Protein AF-A0A962HCM2-F1 (afdb_monomer_lite)

Foldseek 3Di:
DWAAEEQEDEDQEDCAPDPQQDSLNQLLLSLLLSLLLLLLCLQFHQHDDDDQDGQKYKYKYWHYKFFWQPDPDPPPPVPPDPPPDPDDDRRDWMKTKMWMWMAGSVRHTPDTDIDIDTDDSPPADDAPGRCRNSSVVSSVNSVVVSVVVQCVPDDPVDGRHTDDPVSSVVSSVVSCQAFNDFAPVVVVCCVVDRDHSVRGTPTGPVSVDPDPDDPPDDD

Secondary structure (DSSP, 8-state):
---EEPPPEEPPPS----TTS-HHHHHHHHHHHHHHHHHHHTTTSEE--STTS-SEEEEEEEEEEE-TB-SS-SSSTTS-----SS----PBP-EEEEEEEEEETTS-EEEEEEEEEE--TTTS---SSTTHHHHHHHHHHHHHHHHHHHHTTS-TTSPPPPPPHHHHHHHHHHHHHHH--B-HHHHTTTTTS---HHHHB---GGGTT----------

Structure (mmCIF, N/CA/C/O backbone):
data_AF-A0A962HCM2-F1
#
_entry.id   AF-A0A962HCM2-F1
#
loop_
_atom_site.group_PDB
_atom_site.id
_atom_site.type_symbol
_atom_site.label_atom_id
_atom_site.label_alt_id
_atom_site.label_comp_id
_atom_site.label_asym_id
_atom_site.label_entity_id
_atom_site.label_seq_id
_atom_site.pdbx_PDB_ins_code
_atom_site.Cartn_x
_atom_site.Cartn_y
_atom_site.Cartn_z
_atom_site.occupancy
_atom_site.B_iso_or_equiv
_atom_site.auth_seq_id
_atom_site.auth_comp_id
_atom_site.auth_asym_id
_atom_site.auth_atom_id
_atom_site.pdbx_PDB_model_num
ATOM 1 N N . ALA A 1 1 ? -12.728 -8.457 17.304 1.00 74.75 1 ALA A N 1
ATOM 2 C CA . ALA A 1 1 ? -12.394 -8.013 15.935 1.00 74.75 1 ALA A CA 1
ATOM 3 C C . ALA A 1 1 ? -11.540 -6.757 16.021 1.00 74.75 1 ALA A C 1
ATOM 5 O O . ALA A 1 1 ? -11.872 -5.888 16.823 1.00 74.75 1 ALA A O 1
ATOM 6 N N . ALA A 1 2 ? -10.465 -6.675 15.235 1.00 82.38 2 ALA A N 1
ATOM 7 C CA . ALA A 1 2 ? -9.546 -5.537 15.231 1.00 82.38 2 ALA A CA 1
ATOM 8 C C . ALA A 1 2 ? -10.257 -4.211 14.902 1.00 82.38 2 ALA A C 1
ATOM 10 O O . ALA A 1 2 ? -11.088 -4.149 13.994 1.00 82.38 2 ALA A O 1
ATOM 11 N N . ARG A 1 3 ? -9.942 -3.141 15.625 1.00 90.44 3 ARG A N 1
ATOM 12 C CA . ARG A 1 3 ? -10.488 -1.783 15.473 1.00 90.44 3 ARG A CA 1
ATOM 13 C C . ARG A 1 3 ? -9.433 -0.785 15.005 1.00 90.44 3 ARG A C 1
ATOM 15 O O . ARG A 1 3 ? -9.797 0.184 14.335 1.00 90.44 3 ARG A O 1
ATOM 22 N N . SER A 1 4 ? -8.162 -1.026 15.306 1.00 93.50 4 SER A N 1
ATOM 23 C CA . SER A 1 4 ? -7.040 -0.192 14.880 1.00 93.50 4 SER A CA 1
ATOM 24 C C . SER A 1 4 ? -6.055 -0.947 13.987 1.00 93.50 4 SER A C 1
ATOM 26 O O . SER A 1 4 ? -6.001 -2.176 13.979 1.00 93.50 4 SER A O 1
ATOM 28 N N . VAL A 1 5 ? -5.296 -0.196 13.194 1.00 94.44 5 VAL A N 1
ATOM 29 C CA . VAL A 1 5 ? -4.236 -0.724 12.334 1.00 94.44 5 VAL A CA 1
ATOM 30 C C . VAL A 1 5 ? -3.065 0.252 12.306 1.00 94.44 5 VAL A C 1
ATOM 32 O O . VAL A 1 5 ? -3.265 1.470 12.246 1.00 94.44 5 VAL A O 1
ATOM 35 N N . ALA A 1 6 ? -1.845 -0.275 12.357 1.00 94.38 6 ALA A N 1
ATOM 36 C CA . ALA A 1 6 ? -0.644 0.525 12.172 1.00 94.38 6 ALA A CA 1
ATOM 37 C C . ALA A 1 6 ? -0.484 0.905 10.687 1.00 94.38 6 ALA A C 1
ATOM 39 O O . ALA A 1 6 ? -0.888 0.140 9.803 1.00 94.38 6 ALA A O 1
ATOM 40 N N . PRO A 1 7 ? 0.120 2.064 10.364 1.00 94.75 7 PRO A N 1
ATOM 41 C CA . PRO A 1 7 ? 0.584 2.324 9.008 1.00 94.75 7 PRO A CA 1
ATOM 42 C C . PRO A 1 7 ? 1.473 1.168 8.517 1.00 94.75 7 PRO A C 1
ATOM 44 O O . PRO A 1 7 ? 2.323 0.715 9.285 1.00 94.75 7 PRO A O 1
ATOM 47 N N . PRO A 1 8 ? 1.321 0.702 7.263 1.00 95.19 8 PRO A N 1
ATOM 48 C CA . PRO A 1 8 ? 2.136 -0.396 6.762 1.00 95.19 8 PRO A CA 1
ATOM 49 C C . PRO A 1 8 ? 3.636 -0.096 6.824 1.00 95.19 8 PRO A C 1
ATOM 51 O O . PRO A 1 8 ? 4.079 1.003 6.485 1.00 95.19 8 PRO A O 1
ATOM 54 N N . VAL A 1 9 ? 4.429 -1.093 7.194 1.00 94.00 9 VAL A N 1
ATOM 55 C CA . VAL A 1 9 ? 5.882 -1.065 7.043 1.00 94.00 9 VAL A CA 1
ATOM 56 C C . VAL A 1 9 ? 6.223 -1.637 5.673 1.00 94.00 9 VAL A C 1
ATOM 58 O O . VAL A 1 9 ? 5.764 -2.719 5.313 1.00 94.00 9 VAL A O 1
ATOM 61 N N . VAL A 1 10 ? 7.010 -0.898 4.893 1.00 93.06 10 VAL A N 1
ATOM 62 C CA . VAL A 1 10 ? 7.543 -1.383 3.618 1.00 93.06 10 VAL A CA 1
ATOM 63 C C . VAL A 1 10 ? 8.905 -2.003 3.883 1.00 93.06 10 VAL A C 1
ATOM 65 O O . VAL A 1 10 ? 9.818 -1.321 4.345 1.00 93.06 10 VAL A O 1
ATOM 68 N N . LEU A 1 11 ? 9.030 -3.292 3.596 1.00 90.81 11 LEU A N 1
ATOM 69 C CA . LEU A 1 11 ? 10.294 -4.009 3.651 1.00 90.81 11 LEU A CA 1
ATOM 70 C C . LEU A 1 11 ? 11.036 -3.865 2.313 1.00 90.81 11 LEU A C 1
ATOM 72 O O . LEU A 1 11 ? 10.385 -3.774 1.265 1.00 90.81 11 LEU A O 1
ATOM 76 N N . PRO A 1 12 ? 12.381 -3.877 2.316 1.00 81.50 12 PRO A N 1
ATOM 77 C CA . PRO A 1 12 ? 13.166 -3.910 1.089 1.00 81.50 12 PRO A CA 1
ATOM 78 C C . PRO A 1 12 ? 12.753 -5.080 0.195 1.00 81.50 12 PRO A C 1
ATOM 80 O O . PRO A 1 12 ? 12.474 -6.179 0.683 1.00 81.50 12 PRO A O 1
ATOM 83 N N . GLY A 1 13 ? 12.712 -4.847 -1.116 1.00 70.12 13 GLY A N 1
ATOM 84 C CA . GLY A 1 13 ? 12.352 -5.894 -2.062 1.00 70.12 13 GLY A CA 1
ATOM 85 C C . GLY A 1 13 ? 13.382 -7.016 -2.084 1.00 70.12 13 GLY A C 1
ATOM 86 O O . GLY A 1 13 ? 14.580 -6.750 -2.152 1.00 70.12 13 GLY A O 1
ATOM 87 N N . ALA A 1 14 ? 12.920 -8.262 -2.018 1.00 59.53 14 ALA A N 1
ATOM 88 C CA . ALA A 1 14 ? 13.789 -9.414 -2.223 1.00 59.53 14 ALA A CA 1
ATOM 89 C C . ALA A 1 14 ? 14.041 -9.575 -3.730 1.00 59.53 14 ALA A C 1
ATOM 91 O O . ALA A 1 14 ? 13.076 -9.685 -4.481 1.00 59.53 14 ALA A O 1
ATOM 92 N N . ASP A 1 15 ? 15.315 -9.546 -4.136 1.00 57.78 15 ASP A N 1
ATOM 93 C CA . ASP A 1 15 ? 15.825 -9.884 -5.478 1.00 57.78 15 ASP A CA 1
ATOM 94 C C . ASP A 1 15 ? 14.889 -9.500 -6.643 1.00 57.78 15 ASP A C 1
ATOM 96 O O . ASP A 1 15 ? 14.226 -10.325 -7.278 1.00 57.78 15 ASP A O 1
ATOM 100 N N . LEU A 1 16 ? 14.792 -8.196 -6.902 1.00 65.19 16 LEU A N 1
ATOM 101 C CA . LEU A 1 16 ? 14.019 -7.670 -8.022 1.00 65.19 16 LEU A CA 1
ATOM 102 C C . LEU A 1 16 ? 14.818 -7.888 -9.309 1.00 65.19 16 LEU A C 1
ATOM 104 O O . LEU A 1 16 ? 15.623 -7.054 -9.702 1.00 65.19 16 LEU A O 1
ATOM 108 N N . ALA A 1 17 ? 14.585 -9.026 -9.957 1.00 58.81 17 ALA A N 1
ATOM 109 C CA . ALA A 1 17 ? 15.389 -9.531 -11.070 1.00 58.81 17 ALA A CA 1
ATOM 110 C C . ALA A 1 17 ? 15.436 -8.656 -12.348 1.00 58.81 17 ALA A C 1
ATOM 112 O O . ALA A 1 17 ? 16.122 -9.027 -13.301 1.00 58.81 17 ALA A O 1
ATOM 113 N N . ASP A 1 18 ? 14.711 -7.531 -12.425 1.00 72.31 18 ASP A N 1
ATOM 114 C CA . ASP A 1 18 ? 14.733 -6.654 -13.604 1.00 72.31 18 ASP A CA 1
ATOM 115 C C . ASP A 1 18 ? 15.733 -5.495 -13.426 1.00 72.31 18 ASP A C 1
ATOM 117 O O . ASP A 1 18 ? 15.437 -4.536 -12.710 1.00 72.31 18 ASP A O 1
ATOM 121 N N . PRO A 1 19 ? 16.882 -5.507 -14.131 1.00 75.38 19 PRO A N 1
ATOM 122 C CA . PRO A 1 19 ? 17.908 -4.471 -13.999 1.00 75.38 19 PRO A CA 1
ATOM 123 C C . PRO A 1 19 ? 17.480 -3.092 -14.533 1.00 75.38 19 PRO A C 1
ATOM 125 O O . PRO A 1 19 ? 18.248 -2.142 -14.425 1.00 75.38 19 PRO A O 1
ATOM 128 N N . ALA A 1 20 ? 16.293 -2.949 -15.142 1.00 77.31 20 ALA A N 1
ATOM 129 C CA . ALA A 1 20 ? 15.740 -1.636 -15.515 1.00 77.31 20 ALA A CA 1
ATOM 130 C C . ALA A 1 20 ? 14.916 -0.953 -14.424 1.00 77.31 20 ALA A C 1
ATOM 132 O O . ALA A 1 20 ? 14.344 0.110 -14.683 1.00 77.31 20 ALA A O 1
ATOM 133 N N . ILE A 1 21 ? 14.791 -1.574 -13.256 1.00 81.12 21 ILE A N 1
ATOM 134 C CA . ILE A 1 21 ? 14.069 -1.004 -12.128 1.00 81.12 21 ILE A CA 1
ATOM 135 C C . ILE A 1 21 ? 15.092 -0.690 -11.047 1.00 81.12 21 ILE A C 1
ATOM 137 O O . ILE A 1 21 ? 15.707 -1.593 -10.485 1.00 81.12 21 ILE A O 1
ATOM 141 N N . SER A 1 22 ? 15.279 0.597 -10.766 1.00 84.50 22 SER A N 1
ATOM 142 C CA . SER A 1 22 ? 16.155 1.026 -9.678 1.00 84.50 22 SER A CA 1
ATOM 143 C C . SER A 1 22 ? 15.533 0.729 -8.307 1.00 84.50 22 SER A C 1
ATOM 145 O O . SER A 1 22 ? 14.326 0.483 -8.177 1.00 84.50 22 SER A O 1
ATOM 147 N N . VAL A 1 23 ? 16.351 0.785 -7.254 1.00 85.12 23 VAL A N 1
ATOM 148 C CA . VAL A 1 23 ? 15.886 0.621 -5.867 1.00 85.12 23 VAL A CA 1
ATOM 149 C C . VAL A 1 23 ? 14.873 1.711 -5.501 1.00 85.12 23 VAL A C 1
ATOM 151 O O . VAL A 1 23 ? 13.858 1.427 -4.868 1.00 85.12 23 VAL A O 1
ATOM 154 N N . GLU A 1 24 ? 15.092 2.940 -5.961 1.00 85.94 24 GLU A N 1
ATOM 155 C CA . GLU A 1 24 ? 14.217 4.092 -5.730 1.00 85.94 24 GLU A CA 1
ATOM 156 C C . GLU A 1 24 ? 12.877 3.915 -6.447 1.00 85.94 24 GLU A C 1
ATOM 158 O O . GLU A 1 24 ? 11.819 4.138 -5.859 1.00 85.94 24 GLU A O 1
ATOM 163 N N . GLN A 1 25 ? 12.903 3.452 -7.700 1.00 87.50 25 GLN A N 1
ATOM 164 C CA . GLN A 1 25 ? 11.693 3.157 -8.466 1.00 87.50 25 GLN A CA 1
ATOM 16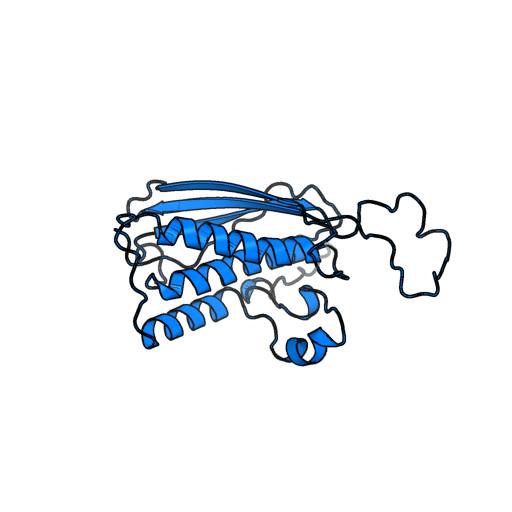5 C C . GLN A 1 25 ? 10.877 2.029 -7.818 1.00 87.50 25 GLN A C 1
ATOM 167 O O . GLN A 1 25 ? 9.654 2.117 -7.701 1.00 87.50 25 GLN A O 1
ATOM 172 N N . SER A 1 26 ? 11.555 0.987 -7.340 1.00 88.69 26 SER A N 1
ATOM 173 C CA . SER A 1 26 ? 10.935 -0.089 -6.569 1.00 88.69 26 SER A CA 1
ATOM 174 C C . SER A 1 26 ? 10.280 0.421 -5.284 1.00 88.69 26 SER A C 1
ATOM 176 O O . SER A 1 26 ? 9.107 0.135 -5.011 1.00 88.69 26 SER A O 1
ATOM 178 N N . ALA A 1 27 ? 11.013 1.233 -4.521 1.00 89.31 27 ALA A N 1
ATOM 179 C CA . ALA A 1 27 ? 10.513 1.849 -3.304 1.00 89.31 27 ALA A CA 1
ATOM 180 C C . ALA A 1 27 ? 9.290 2.729 -3.595 1.00 89.31 27 ALA A C 1
ATOM 182 O O . ALA A 1 27 ? 8.307 2.669 -2.858 1.00 89.31 27 ALA A O 1
ATOM 183 N N . LEU A 1 28 ? 9.289 3.477 -4.703 1.00 90.75 28 LEU A N 1
ATOM 184 C CA . LEU A 1 28 ? 8.162 4.310 -5.115 1.00 90.75 28 LEU A CA 1
ATOM 185 C C . LEU A 1 28 ? 6.883 3.488 -5.349 1.00 90.75 28 LEU A C 1
ATOM 187 O O . LEU A 1 28 ? 5.807 3.861 -4.872 1.00 90.75 28 LEU A O 1
ATOM 191 N N . VAL A 1 29 ? 6.989 2.336 -6.020 1.00 92.25 29 VAL A N 1
ATOM 192 C CA . VAL A 1 29 ? 5.865 1.400 -6.220 1.00 92.25 29 VAL A CA 1
ATOM 193 C C . VAL A 1 29 ? 5.372 0.833 -4.883 1.00 92.25 29 VAL A C 1
ATOM 195 O O . VAL A 1 29 ? 4.162 0.781 -4.632 1.00 92.25 29 VAL A O 1
ATOM 198 N N . ALA A 1 30 ? 6.286 0.458 -3.988 1.00 93.75 30 ALA A N 1
ATOM 199 C CA . ALA A 1 30 ? 5.930 -0.072 -2.675 1.00 93.75 30 ALA A CA 1
ATOM 200 C C . ALA A 1 30 ? 5.264 0.988 -1.773 1.00 93.75 30 ALA A C 1
ATOM 202 O O . ALA A 1 30 ? 4.240 0.711 -1.142 1.00 93.75 30 ALA A O 1
ATOM 203 N N . TYR A 1 31 ? 5.763 2.229 -1.773 1.00 94.25 31 TYR A N 1
ATOM 204 C CA . TYR A 1 31 ? 5.137 3.350 -1.065 1.00 94.25 31 TYR A CA 1
ATOM 205 C C . TYR A 1 31 ? 3.773 3.701 -1.646 1.00 94.25 31 TYR A C 1
ATOM 207 O O . TYR A 1 31 ? 2.845 3.997 -0.889 1.00 94.25 31 TYR A O 1
ATOM 215 N N . ARG A 1 32 ? 3.594 3.589 -2.966 1.00 94.50 32 ARG A N 1
ATOM 216 C CA . ARG A 1 32 ? 2.276 3.725 -3.586 1.00 94.50 32 ARG A CA 1
ATOM 217 C C . ARG A 1 32 ? 1.286 2.689 -3.051 1.00 94.50 32 ARG A C 1
ATOM 219 O O . ARG A 1 32 ? 0.170 3.069 -2.683 1.00 94.50 32 ARG A O 1
ATOM 226 N N . ALA A 1 33 ? 1.681 1.416 -2.976 1.00 96.06 33 ALA A N 1
ATOM 227 C CA . ALA A 1 33 ? 0.850 0.353 -2.408 1.00 96.06 33 ALA A CA 1
ATOM 228 C C . ALA A 1 33 ? 0.506 0.632 -0.934 1.00 96.06 33 ALA A C 1
ATOM 230 O O . ALA A 1 33 ? -0.670 0.626 -0.563 1.00 96.06 33 ALA A O 1
ATOM 231 N N . ALA A 1 34 ? 1.511 0.943 -0.110 1.00 96.50 34 ALA A N 1
ATOM 232 C CA . ALA A 1 34 ? 1.339 1.236 1.312 1.00 96.50 34 ALA A CA 1
ATOM 233 C C . ALA A 1 34 ? 0.399 2.428 1.553 1.00 96.50 34 ALA A C 1
ATOM 235 O O . ALA A 1 34 ? -0.531 2.348 2.362 1.00 96.50 34 ALA A O 1
ATOM 236 N N . ARG A 1 35 ? 0.577 3.514 0.792 1.00 95.75 35 ARG A N 1
ATOM 237 C CA . ARG A 1 35 ? -0.264 4.713 0.859 1.00 95.75 35 ARG A CA 1
ATOM 238 C C . ARG A 1 35 ? -1.714 4.428 0.501 1.00 95.75 35 ARG A C 1
ATOM 240 O O . ARG A 1 35 ? -2.620 4.842 1.229 1.00 95.75 35 ARG A O 1
ATOM 247 N N . ASP A 1 36 ? -1.944 3.748 -0.621 1.00 96.56 36 ASP A N 1
ATOM 248 C CA . ASP A 1 36 ? -3.296 3.432 -1.080 1.00 96.56 36 ASP A CA 1
ATOM 249 C C . ASP A 1 36 ? -3.991 2.458 -0.117 1.00 96.56 36 ASP A C 1
ATOM 251 O O . ASP A 1 36 ? -5.186 2.621 0.143 1.00 96.56 36 ASP A O 1
ATOM 255 N N . LEU A 1 37 ? -3.256 1.506 0.471 1.00 97.69 37 LEU A N 1
ATOM 256 C CA . LEU A 1 37 ? -3.776 0.577 1.476 1.00 97.69 37 LEU A CA 1
ATOM 257 C C . LEU A 1 37 ? -4.171 1.331 2.749 1.00 97.69 37 LEU A C 1
ATOM 259 O O . LEU A 1 37 ? -5.330 1.272 3.163 1.00 97.69 37 LEU A O 1
ATOM 263 N N . CYS A 1 38 ? -3.249 2.116 3.310 1.00 97.31 38 CYS A N 1
ATOM 264 C CA . CYS A 1 38 ? -3.472 2.919 4.513 1.00 97.31 38 CYS A CA 1
ATOM 265 C C . CYS A 1 38 ? -4.699 3.835 4.361 1.00 97.31 38 CYS A C 1
ATOM 267 O O . CYS A 1 38 ? -5.597 3.843 5.205 1.00 97.31 38 CYS A O 1
ATOM 269 N N . ARG A 1 39 ? -4.814 4.548 3.231 1.00 96.56 39 ARG A N 1
ATOM 270 C CA . ARG A 1 39 ? -5.953 5.444 2.951 1.00 96.56 39 ARG A CA 1
ATOM 271 C C . ARG A 1 39 ? -7.297 4.729 2.830 1.00 96.56 39 ARG A C 1
ATOM 273 O O . ARG A 1 39 ? -8.341 5.349 3.054 1.00 96.56 39 ARG A O 1
ATOM 280 N N . ARG A 1 40 ? -7.298 3.473 2.381 1.00 96.44 40 ARG A N 1
ATOM 281 C CA . ARG A 1 40 ? -8.514 2.655 2.285 1.00 96.44 40 ARG A CA 1
ATOM 282 C C . ARG A 1 40 ? -8.908 2.137 3.659 1.00 96.44 40 ARG A C 1
ATOM 284 O O . ARG A 1 40 ? -10.065 2.300 4.042 1.00 96.44 40 ARG A O 1
ATOM 291 N N . LEU A 1 41 ? -7.946 1.596 4.405 1.00 96.25 41 LEU A N 1
ATOM 292 C CA . LEU A 1 41 ? -8.160 1.094 5.760 1.00 96.25 41 LEU A CA 1
ATOM 293 C C . LEU A 1 41 ? -8.605 2.200 6.717 1.00 96.25 41 LEU A C 1
ATOM 295 O O . LEU A 1 41 ? -9.491 1.953 7.525 1.00 96.25 41 LEU A O 1
ATOM 299 N N . SER A 1 42 ? -8.132 3.440 6.557 1.00 96.44 42 SER A N 1
ATOM 300 C CA . SER A 1 42 ? -8.556 4.568 7.402 1.00 96.44 42 SER A CA 1
ATOM 301 C C . SER A 1 42 ? -10.044 4.917 7.306 1.00 96.44 42 SER A C 1
ATOM 303 O O . SER A 1 42 ? -10.558 5.684 8.114 1.00 96.44 42 SER A O 1
ATOM 305 N N . SER A 1 43 ? -10.771 4.358 6.331 1.00 96.06 43 SER A N 1
ATOM 306 C CA . SER A 1 43 ? -12.232 4.487 6.277 1.00 96.06 43 SER A CA 1
ATOM 307 C C . SER A 1 43 ? -12.957 3.575 7.277 1.00 96.06 43 SER A C 1
ATOM 309 O O . SER A 1 43 ? -14.150 3.769 7.501 1.00 96.06 43 SER A O 1
ATOM 311 N N . TYR A 1 44 ? -12.253 2.596 7.848 1.00 94.94 44 TYR A N 1
ATOM 312 C CA . TYR A 1 44 ? -12.803 1.436 8.555 1.00 94.94 44 TYR A CA 1
ATOM 313 C C . TYR A 1 44 ? -12.036 1.065 9.841 1.00 94.94 44 TYR A C 1
ATOM 315 O O . TYR A 1 44 ? -12.581 0.391 10.717 1.00 94.94 44 TYR A O 1
ATOM 323 N N . PHE A 1 45 ? -10.777 1.482 9.951 1.00 94.62 45 PHE A N 1
ATOM 324 C CA . PHE A 1 45 ? -9.879 1.232 11.073 1.00 94.62 45 PHE A CA 1
ATOM 325 C C . PHE A 1 45 ? -9.268 2.546 11.543 1.00 94.62 45 PHE A C 1
ATOM 327 O O . PHE A 1 45 ? -8.951 3.419 10.730 1.00 94.62 45 PHE A O 1
ATOM 334 N N . LEU A 1 46 ? -9.095 2.681 12.857 1.00 95.31 46 LEU A N 1
ATOM 335 C CA . LEU A 1 46 ? -8.322 3.782 13.418 1.00 95.31 46 LEU A CA 1
ATOM 336 C C . LEU A 1 46 ? -6.855 3.579 13.040 1.00 95.31 46 LEU A C 1
ATOM 338 O O . LEU A 1 46 ? -6.279 2.537 13.348 1.00 95.31 46 LEU A O 1
ATOM 342 N N . ILE A 1 47 ? -6.264 4.565 12.368 1.00 95.25 47 ILE A N 1
ATOM 343 C CA . ILE A 1 47 ? -4.828 4.557 12.085 1.00 95.25 47 ILE A CA 1
ATOM 344 C C . ILE A 1 47 ? -4.116 5.053 13.336 1.00 95.25 47 ILE A C 1
ATOM 346 O O . ILE A 1 47 ? -4.326 6.195 13.745 1.00 95.25 47 ILE A O 1
ATOM 350 N N . VAL A 1 48 ? -3.304 4.193 13.943 1.00 93.69 48 VAL A N 1
ATOM 351 C CA . VAL A 1 48 ? -2.583 4.492 15.186 1.00 93.69 48 VAL A CA 1
ATOM 352 C C . VAL A 1 48 ? -1.086 4.326 14.969 1.00 93.69 48 VAL A C 1
ATOM 354 O O . VAL A 1 48 ? -0.645 3.405 14.287 1.00 93.69 48 VAL A O 1
ATOM 357 N N . THR A 1 49 ? -0.300 5.244 15.517 1.00 85.31 49 THR A N 1
ATOM 358 C CA . THR A 1 49 ? 1.161 5.237 15.424 1.00 85.31 49 THR A CA 1
ATOM 359 C C . THR A 1 49 ? 1.767 4.804 16.762 1.00 85.31 49 THR A C 1
ATOM 361 O O . THR A 1 49 ? 1.253 5.157 17.821 1.00 85.31 49 THR A O 1
ATOM 364 N N . GLY A 1 50 ? 2.849 4.019 16.711 1.00 70.75 50 GLY A N 1
ATOM 365 C CA . GLY A 1 50 ? 3.525 3.438 17.881 1.00 70.75 50 GLY A CA 1
ATOM 366 C C . GLY A 1 50 ? 3.520 1.905 17.860 1.00 70.75 50 GLY A C 1
ATOM 367 O O . GLY A 1 50 ? 2.508 1.296 17.525 1.00 70.75 50 GLY A O 1
ATOM 368 N N . GLU A 1 51 ? 4.651 1.285 18.217 1.00 52.84 51 GLU A N 1
ATOM 369 C CA . GLU A 1 51 ? 4.931 -0.153 18.009 1.00 52.84 51 GLU A CA 1
ATOM 370 C C . GLU A 1 51 ? 3.932 -1.120 18.667 1.00 52.84 51 GLU A C 1
ATOM 372 O O . GLU A 1 51 ? 3.783 -2.244 18.206 1.00 52.84 51 GLU A O 1
ATOM 377 N N . HIS A 1 52 ? 3.209 -0.681 19.701 1.00 59.59 52 HIS A N 1
ATOM 378 C CA . HIS A 1 52 ? 2.319 -1.536 20.498 1.00 59.59 52 HIS A CA 1
ATOM 379 C C . HIS A 1 52 ? 0.865 -1.033 20.541 1.00 59.59 52 HIS A C 1
ATOM 381 O O . HIS A 1 52 ? 0.083 -1.464 21.384 1.00 59.59 52 HIS A O 1
ATOM 387 N N . ALA A 1 53 ? 0.500 -0.076 19.682 1.00 76.75 53 ALA A N 1
ATOM 388 C CA . ALA A 1 53 ? -0.794 0.608 19.771 1.00 76.75 53 ALA A CA 1
ATOM 389 C C . ALA A 1 53 ? -1.894 0.006 18.875 1.00 76.75 53 ALA A C 1
ATOM 391 O O . ALA A 1 53 ? -3.074 0.316 19.064 1.00 76.75 53 ALA A O 1
ATOM 392 N N . ALA A 1 54 ? -1.532 -0.807 17.879 1.00 90.75 54 ALA A N 1
ATOM 393 C CA . ALA A 1 54 ? -2.463 -1.308 16.873 1.00 90.75 54 ALA A CA 1
ATOM 394 C C . ALA A 1 54 ? -2.919 -2.745 17.141 1.00 90.75 54 ALA A C 1
ATOM 396 O O . ALA A 1 54 ? -2.120 -3.595 17.518 1.00 90.75 54 ALA A O 1
ATOM 397 N N . ASP A 1 55 ? -4.186 -3.036 16.841 1.00 92.88 55 ASP A N 1
ATOM 398 C CA . ASP A 1 55 ? -4.695 -4.410 16.845 1.00 92.88 55 ASP A CA 1
ATOM 399 C C . ASP A 1 55 ? -4.094 -5.247 15.707 1.00 92.88 55 ASP A C 1
ATOM 401 O O . ASP A 1 55 ? -4.030 -6.472 15.813 1.00 92.88 55 ASP A O 1
ATOM 405 N N . LEU A 1 56 ? -3.704 -4.585 14.609 1.00 93.19 56 LEU A N 1
ATOM 406 C CA . LEU A 1 56 ? -3.091 -5.187 13.430 1.00 93.19 56 LEU A CA 1
ATOM 407 C C . LEU A 1 56 ? -1.864 -4.393 12.978 1.00 93.19 56 LEU A C 1
ATOM 409 O O . LEU A 1 56 ? -1.939 -3.175 12.783 1.00 93.19 56 LEU A O 1
ATOM 413 N N . SER A 1 57 ? -0.783 -5.111 12.703 1.00 94.31 57 SER A N 1
ATOM 414 C CA . SER A 1 57 ? 0.420 -4.593 12.051 1.00 94.31 57 SER A CA 1
ATOM 415 C C . SER A 1 57 ? 0.546 -5.192 10.656 1.00 94.31 57 SER A C 1
ATOM 417 O O . SER A 1 57 ? 0.173 -6.343 10.439 1.00 94.31 57 SER A O 1
ATOM 419 N N . ILE A 1 58 ? 1.022 -4.400 9.693 1.00 95.19 58 ILE A N 1
ATOM 420 C CA . ILE A 1 58 ? 1.096 -4.792 8.281 1.00 95.19 58 ILE A CA 1
ATOM 421 C C . ILE A 1 58 ? 2.519 -4.588 7.783 1.00 95.19 58 ILE A C 1
ATOM 423 O O . ILE A 1 58 ? 3.029 -3.470 7.800 1.00 95.19 58 ILE A O 1
ATOM 427 N N . GLU A 1 59 ? 3.113 -5.648 7.259 1.00 95.75 59 GLU A N 1
ATOM 428 C CA . GLU A 1 59 ? 4.353 -5.610 6.496 1.00 95.75 59 GLU A CA 1
ATOM 429 C C . GLU A 1 59 ? 4.036 -5.871 5.026 1.00 95.75 59 GLU A C 1
ATOM 431 O O . GLU A 1 59 ? 3.338 -6.831 4.696 1.00 95.75 59 GLU A O 1
ATOM 436 N N . LEU A 1 60 ? 4.548 -5.015 4.145 1.00 95.81 60 LEU A N 1
ATOM 437 C CA . LEU A 1 60 ? 4.442 -5.147 2.696 1.00 95.81 60 LEU A CA 1
ATOM 438 C C . LEU A 1 60 ? 5.838 -5.277 2.102 1.00 95.81 60 LEU A C 1
ATOM 440 O O . LEU A 1 60 ? 6.738 -4.525 2.473 1.00 95.81 60 LEU A O 1
ATOM 444 N N . GLN A 1 61 ? 6.007 -6.170 1.136 1.00 93.31 61 GLN A N 1
ATOM 445 C CA . GLN A 1 61 ? 7.285 -6.366 0.464 1.00 93.31 61 GLN A CA 1
ATOM 446 C C . GLN A 1 61 ? 7.075 -6.557 -1.040 1.00 93.31 61 GLN A C 1
ATOM 448 O O . GLN A 1 61 ? 6.315 -7.446 -1.427 1.00 93.31 61 GLN A O 1
ATOM 453 N N . PRO A 1 62 ? 7.733 -5.777 -1.913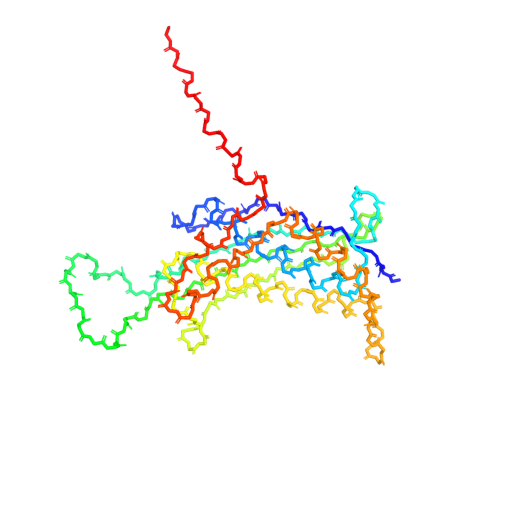 1.00 91.06 62 PRO A N 1
ATOM 454 C CA . PRO A 1 62 ? 7.810 -6.133 -3.322 1.00 91.06 62 PRO A CA 1
ATOM 455 C C . PRO A 1 62 ? 8.690 -7.380 -3.476 1.00 91.06 62 PRO A C 1
ATOM 457 O O . PRO A 1 62 ? 9.829 -7.408 -3.023 1.00 91.06 62 PRO A O 1
ATOM 460 N N . ILE A 1 63 ? 8.151 -8.425 -4.100 1.00 90.81 63 ILE A N 1
ATOM 461 C CA . ILE A 1 63 ? 8.842 -9.715 -4.303 1.00 90.81 63 ILE A CA 1
ATOM 462 C C . ILE A 1 63 ? 9.068 -10.029 -5.787 1.00 90.81 63 ILE A C 1
ATOM 464 O O . ILE A 1 63 ? 9.527 -11.107 -6.144 1.00 90.81 63 ILE A O 1
ATOM 468 N N . GLY A 1 64 ? 8.696 -9.102 -6.668 1.00 87.06 64 GLY A N 1
ATOM 469 C CA . GLY A 1 64 ? 8.955 -9.199 -8.095 1.00 87.06 64 GLY A CA 1
ATOM 470 C C . GLY A 1 64 ? 8.369 -8.013 -8.843 1.00 87.06 64 GLY A C 1
ATOM 471 O O . GLY A 1 64 ? 7.253 -7.575 -8.563 1.00 87.06 64 GLY A O 1
ATOM 472 N N . MET A 1 65 ? 9.109 -7.496 -9.816 1.00 86.50 65 MET A N 1
ATOM 473 C CA . MET A 1 65 ? 8.622 -6.479 -10.741 1.00 86.50 65 MET A CA 1
ATOM 474 C C . MET A 1 65 ? 9.150 -6.752 -12.138 1.00 86.50 65 MET A C 1
ATOM 476 O O . MET A 1 65 ? 10.268 -7.230 -12.312 1.00 86.50 65 MET A O 1
ATOM 480 N N . ARG A 1 66 ? 8.323 -6.442 -13.133 1.00 85.31 66 ARG A N 1
ATOM 481 C CA . ARG A 1 66 ? 8.686 -6.512 -14.545 1.00 85.31 66 ARG A CA 1
ATOM 482 C C . ARG A 1 66 ? 8.550 -5.125 -15.141 1.00 85.31 66 ARG A C 1
ATOM 484 O O . ARG A 1 66 ? 7.481 -4.522 -15.014 1.00 85.31 66 ARG A O 1
ATOM 491 N N . ALA A 1 67 ? 9.603 -4.649 -15.798 1.00 81.81 67 ALA A N 1
ATOM 492 C CA . ALA A 1 67 ? 9.593 -3.333 -16.404 1.00 81.81 67 ALA A CA 1
ATOM 493 C C . ALA A 1 67 ? 8.540 -3.242 -17.517 1.00 81.81 67 ALA A C 1
ATOM 495 O O . ALA A 1 67 ? 8.436 -4.099 -18.402 1.00 81.81 67 ALA A O 1
ATOM 496 N N . THR A 1 68 ? 7.793 -2.149 -17.483 1.00 75.44 68 THR A N 1
ATOM 497 C CA . THR A 1 68 ? 6.937 -1.678 -18.569 1.00 75.44 68 THR A CA 1
ATOM 498 C C . THR A 1 68 ? 7.825 -1.434 -19.792 1.00 75.44 68 THR A C 1
ATOM 500 O O . THR A 1 68 ? 8.854 -0.767 -19.697 1.00 75.44 68 THR A O 1
ATOM 503 N N . GLY A 1 69 ? 7.474 -2.005 -20.943 1.00 66.94 69 GLY A N 1
ATOM 504 C CA . GLY A 1 69 ? 8.190 -1.807 -22.205 1.00 66.94 69 GLY A CA 1
ATOM 505 C C . GLY A 1 69 ? 9.123 -2.930 -22.672 1.00 66.94 69 GLY A C 1
ATOM 506 O O . GLY A 1 69 ? 9.549 -2.881 -23.824 1.00 66.94 69 GLY A O 1
ATOM 507 N N . ARG A 1 70 ? 9.394 -3.995 -21.898 1.00 52.78 70 ARG A N 1
ATOM 508 C CA . ARG A 1 70 ? 10.235 -5.128 -22.368 1.00 52.78 70 ARG A CA 1
ATOM 509 C C . ARG A 1 70 ? 9.453 -6.393 -22.708 1.00 52.78 70 ARG A C 1
ATOM 511 O O . ARG A 1 70 ? 9.535 -7.433 -22.055 1.00 52.78 70 ARG A O 1
ATOM 518 N N . GLY A 1 71 ? 8.721 -6.294 -23.808 1.00 43.88 71 GLY A N 1
ATOM 519 C CA . GLY A 1 71 ? 7.915 -7.375 -24.366 1.00 43.88 71 GLY A CA 1
ATOM 520 C C . GLY A 1 71 ? 7.577 -7.145 -25.835 1.00 43.88 71 GLY A C 1
ATOM 521 O O . GLY A 1 71 ? 6.450 -7.408 -26.211 1.00 43.88 71 GLY A O 1
ATOM 522 N N . ALA A 1 72 ? 8.518 -6.582 -26.608 1.00 39.19 72 ALA A N 1
ATOM 523 C CA . ALA A 1 72 ? 8.628 -6.633 -28.079 1.00 39.19 72 ALA A CA 1
ATOM 524 C C . ALA A 1 72 ? 9.715 -5.646 -28.567 1.00 39.19 72 ALA A C 1
ATOM 526 O O . ALA A 1 72 ? 9.453 -4.759 -29.371 1.00 39.19 72 ALA A O 1
ATOM 527 N N . ALA A 1 73 ? 10.943 -5.735 -28.047 1.00 40.72 73 ALA A N 1
ATOM 528 C CA . ALA A 1 73 ? 12.044 -4.896 -28.536 1.00 40.72 73 ALA A CA 1
ATOM 529 C C . ALA A 1 73 ? 13.408 -5.580 -28.392 1.00 40.72 73 ALA A C 1
ATOM 531 O O . ALA A 1 73 ? 14.379 -4.977 -27.955 1.00 40.72 73 ALA A O 1
ATOM 532 N N . GLY A 1 74 ? 13.509 -6.837 -28.811 1.00 36.12 74 GLY A N 1
ATOM 533 C CA . GLY A 1 74 ? 14.734 -7.251 -29.484 1.00 36.12 74 GLY A CA 1
ATOM 534 C C . GLY A 1 74 ? 14.570 -6.903 -30.958 1.00 36.12 74 GLY A C 1
ATOM 535 O O . GLY A 1 74 ? 14.127 -7.783 -31.673 1.00 36.12 74 GLY A O 1
ATOM 536 N N . PHE A 1 75 ? 14.760 -5.631 -31.364 1.00 38.31 75 PHE A N 1
ATOM 537 C CA . PHE A 1 75 ? 15.303 -5.219 -32.684 1.00 38.31 75 PHE A CA 1
ATOM 538 C C . PHE A 1 75 ? 15.190 -3.719 -33.051 1.00 38.31 75 PHE A C 1
ATOM 540 O O . PHE A 1 75 ? 15.966 -3.275 -33.888 1.00 38.31 75 PHE A O 1
ATOM 547 N N . SER A 1 76 ? 14.296 -2.899 -32.484 1.00 36.34 76 SER A N 1
ATOM 548 C CA . SER A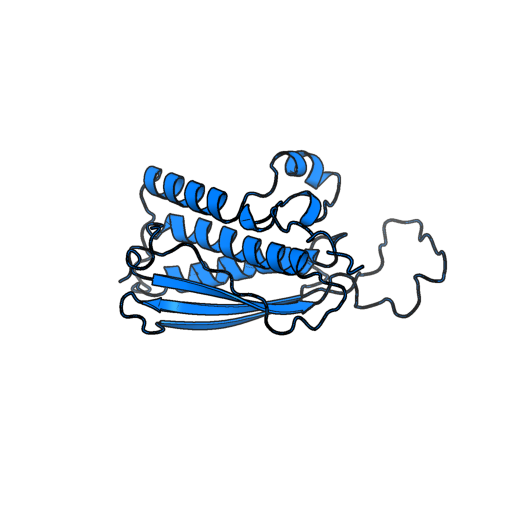 1 76 ? 13.951 -1.632 -33.180 1.00 36.34 76 SER A CA 1
ATOM 549 C C . SER A 1 76 ? 14.608 -0.336 -32.687 1.00 36.34 76 SER A C 1
ATOM 551 O O . SER A 1 76 ? 14.417 0.692 -33.323 1.00 36.34 76 SER A O 1
ATOM 553 N N . ALA A 1 77 ? 15.408 -0.331 -31.616 1.00 40.38 77 ALA A N 1
ATOM 554 C CA . ALA A 1 77 ? 16.067 0.908 -31.163 1.00 40.38 77 ALA A CA 1
ATOM 555 C C . ALA A 1 77 ? 17.358 1.254 -31.940 1.00 40.38 77 ALA A C 1
ATOM 557 O O . ALA A 1 77 ? 17.815 2.391 -31.877 1.00 40.38 77 ALA A O 1
ATOM 558 N N . LEU A 1 78 ? 17.923 0.311 -32.710 1.00 38.06 78 LEU A N 1
ATOM 559 C CA . LEU A 1 78 ? 19.047 0.579 -33.624 1.00 38.06 78 LEU A CA 1
ATOM 560 C C . LEU A 1 78 ? 18.602 0.955 -35.048 1.00 38.06 78 LEU A C 1
ATOM 562 O O . LEU A 1 78 ? 19.437 1.307 -35.877 1.00 38.06 78 LEU A O 1
ATOM 566 N N . ALA A 1 79 ? 17.302 0.924 -35.342 1.00 37.06 79 ALA A N 1
ATOM 567 C CA . ALA A 1 79 ? 16.755 1.387 -36.609 1.00 37.06 79 ALA A CA 1
ATOM 568 C C . ALA A 1 79 ? 15.910 2.628 -36.326 1.00 37.06 79 ALA A C 1
ATOM 570 O O . ALA A 1 79 ? 14.827 2.510 -35.763 1.00 37.06 79 ALA A O 1
ATOM 571 N N . GLY A 1 80 ? 16.412 3.813 -36.681 1.00 35.44 80 GLY A N 1
ATOM 572 C CA . GLY A 1 80 ? 15.730 5.105 -36.536 1.00 35.44 80 GLY A CA 1
ATOM 573 C C . GLY A 1 80 ? 14.434 5.211 -37.348 1.00 35.44 80 GLY A C 1
ATOM 574 O O . GLY A 1 80 ? 14.338 6.007 -38.276 1.00 35.44 80 GLY A O 1
ATOM 575 N N . ILE A 1 81 ? 13.429 4.411 -37.003 1.00 37.69 81 ILE A N 1
ATOM 576 C CA . ILE A 1 81 ? 12.110 4.408 -37.616 1.00 37.69 81 ILE A CA 1
ATOM 577 C C . ILE A 1 81 ? 11.188 5.210 -36.705 1.00 37.69 81 ILE A C 1
ATOM 579 O O . ILE A 1 81 ? 10.600 4.710 -35.747 1.00 37.69 81 ILE A O 1
ATOM 583 N N . VAL A 1 82 ? 11.055 6.490 -37.037 1.00 39.44 82 VAL A N 1
ATOM 584 C CA . VAL A 1 82 ? 9.901 7.290 -36.634 1.00 39.44 82 VAL A CA 1
ATOM 585 C C . VAL A 1 82 ? 8.703 6.722 -37.392 1.00 39.44 82 VAL A C 1
ATOM 587 O O . VAL A 1 82 ? 8.616 6.893 -38.603 1.00 39.44 82 VAL A O 1
ATOM 590 N N . VAL A 1 83 ? 7.799 6.016 -36.708 1.00 43.22 83 VAL A N 1
ATOM 591 C CA . VAL A 1 83 ? 6.520 5.589 -37.298 1.00 43.22 83 VAL A CA 1
ATOM 592 C C . VAL A 1 83 ? 5.561 6.786 -37.253 1.00 43.22 83 VAL A C 1
ATOM 594 O O . VAL A 1 83 ? 5.144 7.169 -36.157 1.00 43.22 83 VAL A O 1
ATOM 597 N N . PRO A 1 84 ? 5.204 7.413 -38.389 1.00 36.81 84 PRO A N 1
ATOM 598 C CA . PRO A 1 84 ? 4.254 8.515 -38.406 1.00 36.81 84 PRO A CA 1
ATOM 599 C C . PRO A 1 84 ? 2.832 7.938 -38.469 1.00 36.81 84 PRO A C 1
ATOM 601 O O . PRO A 1 84 ? 2.469 7.265 -39.430 1.00 36.81 84 PRO A O 1
ATOM 604 N N . GLY A 1 85 ? 2.020 8.189 -37.441 1.00 43.47 85 GLY A N 1
ATOM 605 C CA . GLY A 1 85 ? 0.616 7.762 -37.363 1.00 43.47 85 GLY A CA 1
ATOM 606 C C . GLY A 1 85 ? 0.170 7.473 -35.921 1.00 43.47 85 GLY A C 1
ATOM 607 O O . GLY A 1 85 ? 1.017 7.379 -35.034 1.00 43.47 85 GLY A O 1
ATOM 608 N N . PRO A 1 86 ? -1.140 7.311 -35.643 1.00 44.88 86 PRO A N 1
ATOM 609 C CA . PRO A 1 86 ? -1.649 7.056 -34.287 1.00 44.88 86 PRO A CA 1
ATOM 610 C C . PRO A 1 86 ? -1.345 5.637 -33.764 1.00 44.88 86 PRO A C 1
ATOM 612 O O . PRO A 1 86 ? -1.809 5.262 -32.690 1.00 44.88 86 PRO A O 1
ATOM 615 N N . PHE A 1 87 ? -0.567 4.839 -34.498 1.00 38.50 87 PHE A N 1
ATOM 616 C CA . PHE A 1 87 ? -0.206 3.475 -34.130 1.00 38.50 87 PHE A CA 1
ATOM 617 C C . PHE A 1 87 ? 1.149 3.459 -33.419 1.00 38.50 87 PHE A C 1
ATOM 619 O O . PHE A 1 87 ? 2.205 3.596 -34.034 1.00 38.50 87 PHE A O 1
ATOM 626 N N . ARG A 1 88 ? 1.107 3.292 -32.096 1.00 47.44 88 ARG A N 1
ATOM 627 C CA . ARG A 1 88 ? 2.276 3.000 -31.259 1.00 47.44 88 ARG A CA 1
ATOM 628 C C . ARG A 1 88 ? 2.407 1.477 -31.141 1.00 47.44 88 ARG A C 1
ATOM 630 O O . ARG A 1 88 ? 1.406 0.795 -30.936 1.00 47.44 88 ARG A O 1
ATOM 637 N N . LEU A 1 89 ? 3.623 0.947 -31.285 1.00 42.94 89 LEU A N 1
ATOM 638 C CA . LEU A 1 89 ? 3.906 -0.478 -31.075 1.00 42.94 89 LEU A CA 1
ATOM 639 C C . LEU A 1 89 ? 3.576 -0.852 -29.616 1.00 42.94 89 LEU A C 1
ATOM 641 O O . LEU A 1 89 ? 3.891 -0.054 -28.730 1.00 42.94 89 LEU A O 1
ATOM 645 N N . PRO A 1 90 ? 2.953 -2.016 -29.343 1.00 42.16 90 PRO A N 1
ATOM 646 C CA . PRO A 1 90 ? 2.640 -2.436 -27.982 1.00 42.16 90 PRO A CA 1
ATOM 647 C C . PRO A 1 90 ? 3.939 -2.574 -27.182 1.00 42.16 90 PRO A C 1
ATOM 649 O O . PRO A 1 90 ? 4.737 -3.486 -27.394 1.00 42.16 90 PRO A O 1
ATOM 652 N N . ALA A 1 91 ? 4.167 -1.616 -26.286 1.00 51.81 91 ALA A N 1
ATOM 653 C CA . ALA A 1 91 ? 5.202 -1.691 -25.273 1.00 51.81 91 ALA A CA 1
ATOM 654 C C . ALA A 1 91 ? 4.909 -2.913 -24.389 1.00 51.81 91 ALA A C 1
ATOM 656 O O . ALA A 1 91 ? 3.755 -3.172 -24.050 1.00 51.81 91 ALA A O 1
ATOM 657 N N . GLY A 1 92 ? 5.938 -3.698 -24.064 1.00 57.78 92 GLY A N 1
ATOM 658 C CA . GLY A 1 92 ? 5.766 -4.906 -23.257 1.00 57.78 92 GLY A CA 1
ATOM 659 C C . GLY A 1 92 ? 5.014 -4.650 -21.958 1.00 57.78 92 GLY A C 1
ATOM 660 O O . GLY A 1 92 ? 5.258 -3.644 -21.300 1.00 57.78 92 GLY A O 1
ATOM 661 N N . LEU A 1 93 ? 4.145 -5.580 -21.581 1.00 70.38 93 LEU A N 1
ATOM 662 C CA . LEU A 1 93 ? 3.373 -5.484 -20.349 1.00 70.38 93 LEU A CA 1
ATOM 663 C C . LEU A 1 93 ? 4.288 -5.703 -19.148 1.00 70.38 93 LEU A C 1
ATOM 665 O O . LEU A 1 93 ? 4.989 -6.717 -19.071 1.00 70.38 93 LEU A O 1
ATOM 669 N N . GLY A 1 94 ? 4.300 -4.731 -18.241 1.00 79.56 94 GLY A N 1
ATOM 670 C CA . GLY A 1 94 ? 4.968 -4.827 -16.956 1.00 79.56 94 GLY A CA 1
ATOM 671 C C . GLY A 1 94 ? 4.197 -5.720 -15.985 1.00 79.56 94 GLY A C 1
ATOM 672 O O . GLY A 1 94 ? 3.202 -6.367 -16.321 1.00 79.56 94 GLY A O 1
ATOM 673 N N . GLY A 1 95 ? 4.671 -5.791 -14.749 1.00 86.81 95 GLY A N 1
ATOM 674 C CA . GLY A 1 95 ? 4.082 -6.668 -13.745 1.00 86.81 95 GLY A CA 1
ATOM 675 C C . GLY A 1 95 ? 4.569 -6.357 -12.345 1.00 86.81 95 GLY A C 1
ATOM 676 O O . GLY A 1 95 ? 5.617 -5.736 -12.163 1.00 86.81 95 GLY A O 1
ATOM 677 N N . LEU A 1 96 ? 3.794 -6.804 -11.363 1.00 90.94 96 LEU A N 1
ATOM 678 C CA . LEU A 1 96 ? 4.076 -6.612 -9.950 1.00 90.94 96 LEU A CA 1
ATOM 679 C C . LEU A 1 96 ? 3.705 -7.870 -9.169 1.00 90.94 96 LEU A C 1
ATOM 681 O O . LEU A 1 96 ? 2.623 -8.430 -9.355 1.00 90.94 96 LEU A O 1
ATOM 685 N N . ALA A 1 97 ? 4.586 -8.256 -8.254 1.00 91.75 97 ALA A N 1
ATOM 686 C CA . ALA A 1 97 ? 4.338 -9.226 -7.210 1.00 91.75 97 ALA A CA 1
ATOM 687 C C . ALA A 1 97 ? 4.657 -8.612 -5.839 1.00 91.75 97 ALA A C 1
ATOM 689 O O . ALA A 1 97 ? 5.702 -7.988 -5.646 1.00 91.75 97 ALA A O 1
ATOM 690 N N . MET A 1 98 ? 3.743 -8.794 -4.890 1.00 93.81 98 MET A N 1
ATOM 691 C CA . MET A 1 98 ? 3.818 -8.264 -3.530 1.00 93.81 98 MET A CA 1
ATOM 692 C C . MET A 1 98 ? 3.569 -9.385 -2.526 1.00 93.81 98 MET A C 1
ATOM 694 O O . MET A 1 98 ? 2.675 -10.206 -2.724 1.00 93.81 98 MET A O 1
ATOM 698 N N . ALA A 1 99 ? 4.308 -9.385 -1.426 1.00 93.69 99 ALA A N 1
ATOM 699 C CA . ALA A 1 99 ? 3.971 -10.139 -0.233 1.00 93.69 99 ALA A CA 1
ATOM 700 C C . ALA A 1 99 ? 3.376 -9.205 0.824 1.00 93.69 99 ALA A C 1
ATOM 702 O O . ALA A 1 99 ? 3.809 -8.059 0.971 1.00 93.69 99 ALA A O 1
ATOM 703 N N . ALA A 1 100 ? 2.404 -9.717 1.572 1.00 95.56 100 ALA A N 1
ATOM 704 C CA . ALA A 1 100 ? 1.906 -9.103 2.791 1.00 95.56 100 ALA A CA 1
ATOM 705 C C . ALA A 1 100 ? 1.981 -10.086 3.953 1.00 95.56 100 ALA A C 1
ATOM 707 O O . ALA A 1 100 ? 1.615 -11.255 3.823 1.00 95.56 100 ALA A O 1
ATOM 708 N N . ARG A 1 101 ? 2.387 -9.575 5.113 1.00 95.19 101 ARG A N 1
ATOM 709 C CA . ARG A 1 101 ? 2.249 -10.249 6.402 1.00 95.19 101 ARG A CA 1
ATOM 710 C C . ARG A 1 101 ? 1.479 -9.332 7.336 1.00 95.19 101 ARG A C 1
ATOM 712 O O . ARG A 1 101 ? 1.842 -8.173 7.508 1.00 95.19 101 ARG A O 1
ATOM 719 N N . ILE A 1 102 ? 0.400 -9.849 7.910 1.00 94.25 102 ILE A N 1
ATOM 720 C CA . ILE A 1 102 ? -0.420 -9.142 8.883 1.00 94.25 102 ILE A CA 1
ATOM 721 C C . ILE A 1 102 ? -0.347 -9.915 10.187 1.00 94.25 102 ILE A C 1
ATOM 723 O O . ILE A 1 102 ? -0.649 -11.110 10.220 1.00 94.25 102 ILE A O 1
ATOM 727 N N . THR A 1 103 ? 0.043 -9.227 11.249 1.00 92.94 103 THR A N 1
ATOM 728 C CA . THR A 1 103 ? 0.146 -9.777 12.601 1.00 92.94 103 THR A CA 1
ATOM 729 C C . THR A 1 103 ? -0.874 -9.117 13.517 1.00 92.94 103 THR A C 1
ATOM 731 O O . THR A 1 103 ? -1.209 -7.944 13.343 1.00 92.94 103 THR A O 1
ATOM 734 N N . ALA A 1 104 ? -1.408 -9.883 14.465 1.00 91.31 104 ALA A N 1
ATOM 735 C CA . ALA A 1 104 ? -2.238 -9.357 15.541 1.00 91.31 104 ALA A CA 1
ATOM 736 C C . ALA A 1 104 ? -1.376 -8.745 16.660 1.00 91.31 104 ALA A C 1
ATOM 738 O O . ALA A 1 104 ? -0.152 -8.888 16.670 1.00 91.31 104 ALA A O 1
ATOM 739 N N . ALA A 1 105 ? -2.021 -8.081 17.621 1.00 89.19 105 ALA A N 1
ATOM 740 C CA . ALA A 1 105 ? -1.359 -7.457 18.772 1.00 89.19 105 ALA A CA 1
ATOM 741 C C . ALA A 1 105 ? -0.536 -8.432 19.643 1.00 89.19 105 ALA A C 1
ATOM 743 O O . ALA A 1 105 ? 0.370 -8.004 20.352 1.00 89.19 105 ALA A O 1
ATOM 744 N N . ASP A 1 106 ? -0.827 -9.734 19.592 1.00 88.88 106 ASP A N 1
ATOM 745 C CA . ASP A 1 106 ? -0.061 -10.793 20.267 1.00 88.88 106 ASP A CA 1
ATOM 746 C C . ASP A 1 106 ? 1.165 -11.273 19.460 1.00 88.88 106 ASP A C 1
ATOM 748 O O . ASP A 1 106 ? 1.863 -12.203 19.868 1.00 88.88 106 ASP A O 1
ATOM 752 N N . GLY A 1 107 ? 1.424 -10.651 18.306 1.00 87.69 107 GLY A N 1
ATOM 753 C CA . GLY A 1 107 ? 2.513 -10.982 17.393 1.00 87.69 107 GLY A CA 1
ATOM 754 C C . GLY A 1 107 ? 2.226 -12.167 16.468 1.00 87.69 107 GLY A C 1
ATOM 755 O O . GLY A 1 107 ? 3.054 -12.465 15.607 1.00 87.69 107 GLY A O 1
ATOM 756 N N . GLN A 1 108 ? 1.076 -12.838 16.591 1.00 90.38 108 GLN A N 1
ATOM 757 C CA . GLN A 1 108 ? 0.756 -13.985 15.743 1.00 90.38 108 GLN A CA 1
ATOM 758 C C . GLN A 1 108 ? 0.330 -13.536 14.338 1.00 90.38 108 GLN A C 1
ATOM 760 O O . GLN A 1 108 ? -0.458 -12.593 14.200 1.00 90.38 108 GLN A O 1
ATOM 765 N N . PRO A 1 109 ? 0.812 -14.195 13.267 1.00 89.88 109 PRO A N 1
ATOM 766 C CA . PRO A 1 109 ? 0.368 -13.898 11.913 1.00 89.88 109 PRO A CA 1
ATOM 767 C C . PRO A 1 109 ? -1.095 -14.320 11.726 1.00 89.88 109 PRO A C 1
ATOM 769 O O . PRO A 1 109 ? -1.450 -15.480 11.924 1.00 89.88 109 PRO A O 1
ATOM 772 N N . VAL A 1 110 ? -1.937 -13.381 11.297 1.00 89.94 110 VAL A N 1
ATOM 773 C CA . VAL A 1 110 ? -3.358 -13.620 10.981 1.00 89.94 110 VAL A CA 1
ATOM 774 C C . VAL A 1 110 ? -3.627 -13.682 9.478 1.00 89.94 110 VAL A C 1
ATOM 776 O O . VAL A 1 110 ? -4.657 -14.204 9.060 1.00 89.94 110 VAL A O 1
ATOM 779 N N . LEU A 1 111 ? -2.705 -13.169 8.660 1.00 91.44 111 LEU A N 1
ATOM 780 C CA . LEU A 1 111 ? -2.713 -13.324 7.207 1.00 91.44 111 LEU A CA 1
ATOM 781 C C . LEU A 1 111 ? -1.278 -13.256 6.677 1.00 91.44 111 LEU A C 1
ATOM 783 O O . LEU A 1 111 ? -0.521 -12.349 7.018 1.00 91.44 111 LEU A O 1
ATOM 787 N N . VAL A 1 112 ? -0.924 -14.201 5.810 1.00 92.56 112 VAL A N 1
ATOM 788 C CA . VAL A 1 112 ? 0.285 -14.153 4.985 1.00 92.56 112 VAL A CA 1
ATOM 789 C C . VAL A 1 112 ? -0.151 -14.410 3.552 1.00 92.56 112 VAL A C 1
ATOM 791 O O . VAL A 1 112 ? -0.751 -15.443 3.264 1.00 92.56 112 VAL A O 1
ATOM 794 N N . GLU A 1 113 ? 0.109 -13.457 2.668 1.00 91.69 113 GLU A N 1
ATOM 795 C CA . GLU A 1 113 ? -0.351 -13.491 1.283 1.00 91.69 113 GLU A CA 1
ATOM 796 C C . GLU A 1 113 ? 0.797 -13.163 0.336 1.00 91.69 113 GLU A C 1
ATOM 798 O O . GLU A 1 113 ? 1.600 -12.267 0.592 1.00 91.69 113 GLU A O 1
ATOM 803 N N . THR A 1 114 ? 0.816 -13.850 -0.802 1.00 93.06 114 THR A N 1
ATOM 804 C CA . THR A 1 114 ? 1.543 -13.417 -1.994 1.00 93.06 114 THR A CA 1
ATOM 805 C C . THR A 1 114 ? 0.544 -13.098 -3.093 1.00 93.06 114 THR A C 1
ATOM 807 O O . THR A 1 114 ? -0.309 -13.921 -3.423 1.00 93.06 114 THR A O 1
ATOM 810 N N . TRP A 1 115 ? 0.689 -11.929 -3.694 1.00 92.19 115 TRP A N 1
ATOM 811 C CA . TRP A 1 115 ? -0.138 -11.437 -4.780 1.00 92.19 115 TRP A CA 1
ATOM 812 C C . TRP A 1 115 ? 0.738 -11.186 -5.997 1.00 92.19 115 TRP A C 1
ATOM 814 O O . TRP A 1 115 ? 1.839 -10.656 -5.861 1.00 92.19 115 TRP A O 1
ATOM 824 N N . SER A 1 116 ? 0.271 -11.531 -7.195 1.00 90.31 116 SER A N 1
ATOM 825 C CA . SER A 1 116 ? 0.992 -11.196 -8.424 1.00 90.31 116 SER A CA 1
ATOM 826 C C . SER A 1 116 ? 0.046 -10.988 -9.594 1.00 90.31 116 SER A C 1
ATOM 828 O O . SER A 1 116 ? -0.940 -11.712 -9.745 1.00 90.31 116 SER A O 1
ATOM 830 N N . ARG A 1 117 ? 0.346 -9.989 -10.426 1.00 85.44 117 ARG A N 1
ATOM 831 C CA . ARG A 1 117 ? -0.364 -9.723 -11.681 1.00 85.44 117 ARG A CA 1
ATOM 832 C C . ARG A 1 117 ? 0.585 -9.131 -12.719 1.00 85.44 117 ARG A C 1
ATOM 834 O O . ARG A 1 117 ? 1.459 -8.330 -12.392 1.00 85.44 117 ARG A O 1
ATOM 841 N N . GLY A 1 118 ? 0.371 -9.506 -13.976 1.00 79.00 118 GLY A N 1
ATOM 842 C CA . GLY A 1 118 ? 0.872 -8.762 -15.132 1.00 79.00 118 GLY A CA 1
ATOM 843 C C . GLY A 1 118 ? -0.135 -7.694 -15.560 1.00 79.00 118 GLY A C 1
ATOM 844 O O . GLY A 1 118 ? -1.338 -7.846 -15.320 1.00 79.00 118 GLY A O 1
ATOM 845 N N . ALA A 1 119 ? 0.354 -6.625 -16.182 1.00 66.62 119 ALA A N 1
ATOM 846 C CA . ALA A 1 119 ? -0.489 -5.672 -16.895 1.00 66.62 119 ALA A CA 1
ATOM 847 C C . ALA A 1 119 ? -1.126 -6.326 -18.129 1.00 66.62 119 ALA A C 1
ATOM 849 O O . ALA A 1 119 ? -0.623 -7.331 -18.633 1.00 66.62 119 ALA A O 1
ATOM 850 N N . ASN A 1 120 ? -2.234 -5.765 -18.615 1.00 57.69 120 ASN A N 1
ATOM 851 C CA . ASN A 1 120 ? -2.949 -6.236 -19.801 1.00 57.69 120 ASN A CA 1
ATOM 852 C C . ASN A 1 120 ? -3.029 -5.124 -20.859 1.00 57.69 120 ASN A C 1
ATOM 854 O O . ASN A 1 120 ? -3.584 -4.057 -20.610 1.00 57.69 120 ASN A O 1
ATOM 858 N N . ALA A 1 121 ? -2.579 -5.412 -22.087 1.00 47.72 121 ALA A N 1
ATOM 859 C CA . ALA A 1 121 ? -2.453 -4.435 -23.187 1.00 47.72 121 ALA A CA 1
ATOM 860 C C . ALA A 1 121 ? -3.773 -3.807 -23.672 1.00 47.72 121 ALA A C 1
ATOM 862 O O . ALA A 1 121 ? -3.758 -2.940 -24.540 1.00 47.72 121 ALA A O 1
ATOM 863 N N . VAL A 1 122 ? -4.911 -4.268 -23.150 1.00 43.84 122 VAL A N 1
ATOM 864 C CA . VAL A 1 122 ? -6.257 -3.842 -23.557 1.00 43.84 122 VAL A CA 1
ATOM 865 C C . VAL A 1 122 ? -6.845 -2.800 -22.597 1.00 43.84 122 VAL A C 1
ATOM 867 O O . VAL A 1 122 ? -7.681 -2.004 -23.013 1.00 43.84 122 VAL A O 1
ATOM 870 N N . THR A 1 123 ? -6.433 -2.785 -21.323 1.00 45.16 123 THR A N 1
ATOM 871 C CA . THR A 1 123 ? -7.071 -1.964 -20.273 1.00 45.16 123 THR A CA 1
ATOM 872 C C . THR A 1 123 ? -6.176 -0.881 -19.682 1.00 45.16 123 THR A C 1
ATOM 874 O O . THR A 1 123 ? -6.693 0.002 -18.998 1.00 45.16 123 THR A O 1
ATOM 877 N N . ASP A 1 124 ? -4.865 -0.941 -19.927 1.00 47.50 124 ASP A N 1
ATOM 878 C CA . ASP A 1 124 ? -3.885 -0.138 -19.197 1.00 47.50 124 ASP A CA 1
ATOM 879 C C . ASP A 1 124 ? -3.325 1.001 -20.071 1.00 47.50 124 ASP A C 1
ATOM 881 O O . ASP A 1 124 ? -3.016 0.828 -21.251 1.00 47.50 124 ASP A O 1
ATOM 885 N N . ASN A 1 125 ? -3.243 2.207 -19.497 1.00 44.69 125 ASN A N 1
ATOM 886 C CA . ASN A 1 125 ? -2.820 3.418 -20.207 1.00 44.69 125 ASN A CA 1
ATOM 887 C C . ASN A 1 125 ? -1.308 3.357 -20.518 1.00 44.69 125 ASN A C 1
ATOM 889 O O . ASN A 1 125 ? -0.554 2.954 -19.633 1.00 44.69 125 ASN A O 1
ATOM 893 N N . PRO A 1 126 ? -0.827 3.792 -21.700 1.00 44.59 126 PRO A N 1
ATOM 894 C CA . PRO A 1 126 ? 0.596 3.745 -22.043 1.00 44.59 126 PRO A CA 1
ATOM 895 C C . PRO A 1 126 ? 1.420 4.617 -21.088 1.00 44.59 126 PRO A C 1
ATOM 897 O O . PRO A 1 126 ? 1.205 5.827 -20.997 1.00 44.59 126 PRO A O 1
ATOM 900 N N . GLN A 1 127 ? 2.365 3.999 -20.379 1.00 50.19 127 GLN A N 1
ATOM 901 C CA . GLN A 1 127 ? 3.256 4.677 -19.439 1.00 50.19 127 GLN A CA 1
ATOM 902 C C . GLN A 1 127 ? 4.652 4.835 -20.047 1.00 50.19 127 GLN A C 1
ATOM 904 O O . GLN A 1 127 ? 5.184 3.910 -20.654 1.00 50.19 127 GLN A O 1
ATOM 909 N N . ILE A 1 128 ? 5.249 6.017 -19.876 1.00 56.41 128 ILE A N 1
ATOM 910 C CA . ILE A 1 128 ? 6.610 6.320 -20.358 1.00 56.41 128 ILE A CA 1
ATOM 911 C C . ILE A 1 128 ? 7.682 5.732 -19.416 1.00 56.41 128 ILE A C 1
ATOM 913 O O . ILE A 1 128 ? 8.826 5.541 -19.817 1.00 56.41 128 ILE A O 1
ATOM 917 N N . SER A 1 129 ? 7.313 5.410 -18.173 1.00 68.81 129 SER A N 1
ATOM 918 C CA . SER A 1 129 ? 8.221 4.885 -17.145 1.00 68.81 129 SER A CA 1
ATOM 919 C C . SER A 1 129 ? 8.321 3.360 -17.158 1.00 68.81 129 SER A C 1
ATOM 921 O O . SER A 1 129 ? 7.312 2.672 -17.333 1.00 68.81 129 SER A O 1
ATOM 923 N N . SER A 1 130 ? 9.516 2.839 -16.844 1.00 75.75 130 SER A N 1
ATOM 924 C CA . SER A 1 130 ? 9.763 1.409 -16.621 1.00 75.75 130 SER A CA 1
ATOM 925 C C . SER A 1 130 ? 8.900 0.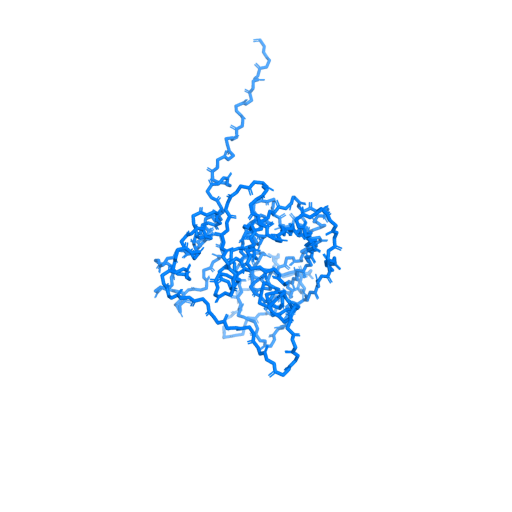825 -15.496 1.00 75.75 130 SER A C 1
ATOM 927 O O . SER A 1 130 ? 8.573 -0.357 -15.544 1.00 75.75 130 SER A O 1
ATOM 929 N N . ILE A 1 131 ? 8.427 1.622 -14.536 1.00 83.19 131 ILE A N 1
ATOM 930 C CA . ILE A 1 131 ? 7.556 1.152 -13.444 1.00 83.19 131 ILE A CA 1
ATOM 931 C C . ILE A 1 131 ? 6.079 1.501 -13.620 1.00 83.19 131 ILE A C 1
ATOM 933 O O . ILE A 1 131 ? 5.288 1.243 -12.717 1.00 83.19 131 ILE A O 1
ATOM 937 N N . GLY A 1 132 ? 5.675 2.071 -14.754 1.00 81.88 132 GLY A N 1
ATOM 938 C CA . GLY A 1 132 ? 4.311 2.559 -14.952 1.00 81.88 132 GLY A CA 1
ATOM 939 C C . GLY A 1 132 ? 3.212 1.529 -14.664 1.00 81.88 132 GLY A C 1
ATOM 940 O O . GLY A 1 132 ? 2.275 1.808 -13.911 1.00 81.88 132 GLY A O 1
ATOM 941 N N . ASP A 1 133 ? 3.342 0.325 -15.214 1.00 83.94 133 ASP A N 1
ATOM 942 C CA . ASP A 1 133 ? 2.396 -0.770 -14.988 1.00 83.94 133 ASP A CA 1
ATOM 943 C C . ASP A 1 133 ? 2.427 -1.260 -13.538 1.00 83.94 133 ASP A C 1
ATOM 945 O O . ASP A 1 133 ? 1.382 -1.407 -12.902 1.00 83.94 133 ASP A O 1
ATOM 949 N N . ALA A 1 134 ? 3.623 -1.440 -12.974 1.00 89.38 134 ALA A N 1
ATOM 950 C CA . ALA A 1 134 ? 3.794 -1.844 -11.582 1.00 89.38 134 ALA A CA 1
ATOM 951 C C . ALA A 1 134 ? 3.161 -0.824 -10.616 1.00 89.38 134 ALA A C 1
ATOM 953 O O . ALA A 1 134 ? 2.473 -1.197 -9.668 1.00 89.38 134 ALA A O 1
ATOM 954 N N . TYR A 1 135 ? 3.299 0.469 -10.900 1.00 89.50 135 TYR A N 1
ATOM 955 C CA . TYR A 1 135 ? 2.723 1.552 -10.110 1.00 89.50 135 TYR A CA 1
ATOM 956 C C . TYR A 1 135 ? 1.182 1.559 -10.146 1.00 89.50 135 TYR A C 1
ATOM 958 O O . TYR A 1 135 ? 0.529 1.802 -9.126 1.00 89.50 135 TYR A O 1
ATOM 966 N N . GLN A 1 136 ? 0.570 1.231 -11.290 1.00 86.56 136 GLN A N 1
ATOM 967 C CA . GLN A 1 136 ? -0.885 1.035 -11.388 1.00 86.56 136 GLN A CA 1
ATOM 968 C C . GLN A 1 136 ? -1.344 -0.233 -10.650 1.00 86.56 136 GLN A C 1
ATOM 970 O O . GLN A 1 136 ? -2.339 -0.216 -9.910 1.00 86.56 136 GLN A O 1
ATOM 975 N N . LEU A 1 137 ? -0.601 -1.330 -10.808 1.00 90.44 137 LEU A N 1
ATOM 976 C CA . LEU A 1 137 ? -0.860 -2.599 -10.132 1.00 90.44 137 LEU A CA 1
ATOM 977 C C . LEU A 1 137 ? -0.749 -2.472 -8.608 1.00 90.44 137 LEU A C 1
ATOM 979 O O . LEU A 1 137 ? -1.569 -3.060 -7.908 1.00 90.44 137 LEU A O 1
ATOM 983 N N . ALA A 1 138 ? 0.148 -1.632 -8.087 1.00 94.25 138 ALA A N 1
ATOM 984 C CA . ALA A 1 138 ? 0.256 -1.337 -6.658 1.00 94.25 138 ALA A CA 1
ATOM 985 C C . ALA A 1 138 ? -1.054 -0.785 -6.068 1.00 94.25 138 ALA A C 1
ATOM 987 O O . ALA A 1 138 ? -1.492 -1.213 -4.998 1.00 94.25 138 ALA A O 1
ATOM 988 N N . GLY A 1 139 ? -1.740 0.109 -6.789 1.00 93.56 139 GLY A N 1
ATOM 989 C CA . GLY A 1 139 ? -3.059 0.606 -6.382 1.00 93.56 139 GLY A CA 1
ATOM 990 C C . GLY A 1 139 ? -4.157 -0.466 -6.440 1.00 93.56 139 GLY A C 1
ATOM 991 O O . GLY A 1 139 ? -5.104 -0.446 -5.643 1.00 93.56 139 GLY A O 1
ATOM 992 N N . THR A 1 140 ? -4.034 -1.420 -7.367 1.00 93.88 140 THR A N 1
ATOM 993 C CA . THR A 1 140 ? -4.944 -2.570 -7.489 1.00 93.88 140 THR A CA 1
ATOM 994 C C . THR A 1 140 ? -4.758 -3.555 -6.345 1.00 93.88 140 THR A C 1
ATOM 996 O O . THR A 1 140 ? -5.742 -3.889 -5.684 1.00 93.88 140 THR A O 1
ATOM 999 N N . TYR A 1 141 ? -3.515 -3.932 -6.066 1.00 95.62 141 TYR A N 1
ATOM 1000 C CA . TYR A 1 141 ? -3.132 -4.751 -4.926 1.00 95.62 141 TYR A CA 1
ATOM 1001 C C . TYR A 1 141 ? -3.644 -4.153 -3.610 1.00 95.62 141 TYR A C 1
ATOM 1003 O O . TYR A 1 141 ? -4.403 -4.794 -2.886 1.00 95.62 141 TYR A O 1
ATOM 1011 N N . ALA A 1 142 ? -3.350 -2.874 -3.353 1.00 97.25 142 ALA A N 1
ATOM 1012 C CA . ALA A 1 142 ? -3.796 -2.178 -2.148 1.00 97.25 142 ALA A CA 1
ATOM 1013 C C . ALA A 1 142 ? -5.325 -2.196 -1.969 1.00 97.25 142 ALA A C 1
ATOM 1015 O O . ALA A 1 142 ? -5.839 -2.284 -0.854 1.00 97.25 142 ALA A O 1
ATOM 1016 N N . ARG A 1 143 ? -6.082 -2.107 -3.070 1.00 95.81 143 ARG A N 1
ATOM 1017 C CA . ARG A 1 143 ? -7.548 -2.207 -3.058 1.00 95.81 143 ARG A CA 1
ATOM 1018 C C . ARG A 1 143 ? -8.032 -3.617 -2.739 1.00 95.81 143 ARG A C 1
ATOM 1020 O O . ARG A 1 143 ? -9.028 -3.750 -2.033 1.00 95.81 143 ARG A O 1
ATOM 1027 N N . GLU A 1 144 ? -7.392 -4.636 -3.298 1.00 94.75 144 GLU A N 1
ATOM 1028 C CA . GLU A 1 144 ? -7.738 -6.042 -3.079 1.00 94.75 144 GLU A CA 1
ATOM 1029 C C . GLU A 1 144 ? -7.447 -6.462 -1.641 1.00 94.75 144 GLU A C 1
ATOM 1031 O O . GLU A 1 144 ? -8.376 -6.884 -0.952 1.00 94.75 144 GLU A O 1
ATOM 1036 N N . LEU A 1 145 ? -6.240 -6.189 -1.147 1.00 95.31 145 LEU A N 1
ATOM 1037 C CA . LEU A 1 145 ? -5.868 -6.469 0.236 1.00 95.31 145 LEU A CA 1
ATOM 1038 C C . LEU A 1 145 ? -6.756 -5.711 1.235 1.00 95.31 145 LEU A C 1
ATOM 1040 O O . LEU A 1 145 ? -7.249 -6.297 2.195 1.00 95.31 145 LEU A O 1
ATOM 1044 N N . ALA A 1 146 ? -7.059 -4.429 0.988 1.00 95.19 146 ALA A N 1
ATOM 1045 C CA . ALA A 1 146 ? -7.979 -3.681 1.848 1.00 95.19 146 ALA A CA 1
ATOM 1046 C C . ALA A 1 146 ? -9.373 -4.323 1.917 1.00 95.19 146 ALA A C 1
ATOM 1048 O O . ALA A 1 146 ? -9.990 -4.315 2.977 1.00 95.19 146 ALA A O 1
ATOM 1049 N N . ARG A 1 147 ? -9.886 -4.869 0.805 1.00 92.31 147 ARG A N 1
ATOM 1050 C CA . ARG A 1 147 ? -11.181 -5.568 0.805 1.00 92.31 147 ARG A CA 1
ATOM 1051 C C . ARG A 1 147 ? -11.123 -6.831 1.650 1.00 92.31 147 ARG A C 1
ATOM 1053 O O . ARG A 1 147 ? -12.034 -7.036 2.444 1.00 92.31 147 ARG A O 1
ATOM 1060 N N . VAL A 1 148 ? -10.057 -7.620 1.514 1.00 90.81 148 VAL A N 1
ATOM 1061 C CA . VAL A 1 148 ? -9.843 -8.821 2.332 1.00 90.81 148 VAL A CA 1
ATOM 1062 C C . VAL A 1 148 ? -9.787 -8.450 3.811 1.00 90.81 148 VAL A C 1
ATOM 1064 O O . VAL A 1 148 ? -10.528 -9.027 4.591 1.00 90.81 148 VAL A O 1
ATOM 1067 N N . LEU A 1 149 ? -9.007 -7.438 4.199 1.00 90.88 149 LEU A N 1
ATOM 1068 C CA . LEU A 1 149 ? -8.867 -7.025 5.603 1.00 90.88 149 LEU A CA 1
ATOM 1069 C C . LEU A 1 149 ? -10.129 -6.384 6.190 1.00 90.88 149 LEU A C 1
ATOM 1071 O O . LEU A 1 149 ? -10.404 -6.534 7.376 1.00 90.88 149 LEU A O 1
ATOM 1075 N N . VAL A 1 150 ? -10.903 -5.657 5.383 1.00 90.12 150 VAL A N 1
ATOM 1076 C CA . VAL A 1 150 ? -12.184 -5.091 5.826 1.00 90.12 150 VAL A CA 1
ATOM 1077 C C . VAL A 1 150 ? -13.242 -6.182 5.974 1.00 90.12 150 VAL A C 1
ATOM 1079 O O . VAL A 1 150 ? -14.063 -6.078 6.879 1.00 90.12 150 VAL A O 1
ATOM 1082 N N . ALA A 1 151 ? -13.223 -7.209 5.118 1.00 84.00 151 ALA A N 1
ATOM 1083 C CA . ALA A 1 151 ? -14.123 -8.358 5.208 1.00 84.00 151 ALA A CA 1
ATOM 1084 C C . ALA A 1 151 ? -13.713 -9.336 6.324 1.00 84.00 151 ALA A C 1
ATOM 1086 O O . ALA A 1 151 ? -14.571 -9.889 7.009 1.00 84.00 151 ALA A O 1
ATOM 1087 N N . ALA A 1 152 ? -12.408 -9.522 6.544 1.00 70.12 152 ALA A N 1
ATOM 1088 C CA . ALA A 1 152 ? -11.861 -10.349 7.609 1.00 70.12 152 ALA A CA 1
ATOM 1089 C C . ALA A 1 152 ? -12.251 -9.757 8.972 1.00 70.12 152 ALA A C 1
ATOM 1091 O O . ALA A 1 152 ? -11.810 -8.679 9.376 1.00 70.12 152 ALA A O 1
ATOM 1092 N N . GLY A 1 153 ? -13.125 -10.466 9.684 1.00 57.16 153 GLY A N 1
ATOM 1093 C CA . GLY A 1 153 ? -13.663 -10.036 10.973 1.00 57.16 153 GLY A CA 1
ATOM 1094 C C . GLY A 1 153 ? -15.122 -9.580 10.948 1.00 57.16 153 GLY A C 1
ATOM 1095 O O . GLY A 1 153 ? -15.563 -9.034 11.960 1.00 57.16 153 GLY A O 1
ATOM 1096 N N . PHE A 1 154 ? -15.852 -9.811 9.848 1.00 56.41 154 PHE A N 1
ATOM 1097 C CA . PHE A 1 154 ? -17.300 -9.598 9.765 1.00 56.41 154 PHE A CA 1
ATOM 1098 C C . PHE A 1 154 ? -18.052 -10.876 9.448 1.00 56.41 154 PHE A C 1
ATOM 1100 O O . PHE A 1 154 ? -17.574 -11.757 8.737 1.00 56.41 154 PHE A O 1
ATOM 1107 N N . ASP A 1 155 ? -19.260 -10.911 9.991 1.00 55.28 155 ASP A N 1
ATOM 1108 C CA . ASP A 1 155 ? -20.347 -11.719 9.476 1.00 55.28 155 ASP A CA 1
ATOM 1109 C C . ASP A 1 155 ? -20.610 -11.295 8.013 1.00 55.28 155 ASP A C 1
ATOM 1111 O O . ASP A 1 155 ? -20.746 -10.089 7.766 1.00 55.28 155 ASP A O 1
ATOM 1115 N N . PRO A 1 156 ? -20.647 -12.217 7.032 1.00 58.72 156 PRO A N 1
ATOM 1116 C CA . PRO A 1 156 ? -20.997 -11.891 5.647 1.00 58.72 156 PRO A CA 1
ATOM 1117 C C . PRO A 1 156 ? -22.329 -11.131 5.513 1.00 58.72 156 PRO A C 1
ATOM 1119 O O . PRO A 1 156 ? -22.500 -10.399 4.536 1.00 58.72 156 PRO A O 1
ATOM 1122 N N . ASP A 1 157 ? -23.215 -11.226 6.508 1.00 68.19 157 ASP A N 1
ATOM 1123 C CA . ASP A 1 157 ? -24.505 -10.535 6.542 1.00 68.19 157 ASP A CA 1
ATOM 1124 C C . ASP A 1 157 ? -24.449 -9.126 7.175 1.00 68.19 157 ASP A C 1
ATOM 1126 O O . ASP A 1 157 ? -25.442 -8.394 7.163 1.00 68.19 157 ASP A O 1
ATOM 1130 N N . SER A 1 158 ? -23.295 -8.693 7.705 1.00 63.41 158 SER A N 1
ATOM 1131 C CA . SER A 1 158 ? -23.134 -7.384 8.357 1.00 63.41 158 SER A CA 1
ATOM 1132 C C . SER A 1 158 ? -21.794 -6.723 8.006 1.00 63.41 158 SER A C 1
ATOM 1134 O O . SER A 1 158 ? -20.783 -6.961 8.669 1.00 63.41 158 SER A O 1
ATOM 1136 N N . PRO A 1 159 ? -21.738 -5.871 6.965 1.00 69.56 159 PRO A N 1
ATOM 1137 C CA . PRO A 1 159 ? -20.497 -5.225 6.551 1.00 69.56 159 PRO A CA 1
ATOM 1138 C C . PRO A 1 159 ? -19.980 -4.232 7.602 1.00 69.56 159 PRO A C 1
ATOM 1140 O O . PRO A 1 159 ? -20.752 -3.548 8.278 1.00 69.56 159 PRO A O 1
ATOM 1143 N N . ARG A 1 160 ? -18.650 -4.082 7.689 1.00 80.81 160 ARG A N 1
ATOM 1144 C CA . ARG A 1 160 ? -18.013 -3.126 8.607 1.00 80.81 160 ARG A CA 1
ATOM 1145 C C . ARG A 1 160 ? -18.534 -1.700 8.389 1.00 80.81 160 ARG A C 1
ATOM 1147 O O . ARG A 1 160 ? -18.389 -1.172 7.280 1.00 80.81 160 ARG A O 1
ATOM 1154 N N . PRO A 1 161 ? -19.037 -1.018 9.434 1.00 88.19 161 PRO A N 1
ATOM 1155 C CA . PRO A 1 161 ? -19.409 0.381 9.318 1.00 88.19 161 PRO A CA 1
ATOM 1156 C C . PRO A 1 161 ? -18.170 1.255 9.116 1.00 88.19 161 PRO A C 1
ATOM 1158 O O . PRO A 1 161 ? -17.085 0.991 9.641 1.00 88.19 161 PRO A O 1
ATOM 1161 N N . ARG A 1 162 ? -18.342 2.334 8.355 1.00 92.75 162 ARG A N 1
ATOM 1162 C CA . ARG A 1 162 ? -17.301 3.349 8.196 1.00 92.75 162 ARG A CA 1
ATOM 1163 C C . ARG A 1 162 ? -17.147 4.159 9.478 1.00 92.75 162 ARG A C 1
ATOM 1165 O O . ARG A 1 162 ? -18.115 4.371 10.204 1.00 92.75 162 ARG A O 1
ATOM 1172 N N . LEU A 1 163 ? -15.934 4.645 9.710 1.00 95.19 163 LEU A N 1
ATOM 1173 C CA . LEU A 1 163 ? -15.637 5.570 10.801 1.00 95.19 163 LEU A CA 1
ATOM 1174 C C . LEU A 1 163 ? -16.269 6.952 10.581 1.00 95.19 163 LEU A C 1
ATOM 1176 O O . LEU A 1 163 ? -16.704 7.292 9.474 1.00 95.19 163 LEU A O 1
ATOM 1180 N N . ALA A 1 164 ? -16.281 7.765 11.638 1.00 96.69 164 ALA A N 1
ATOM 1181 C CA . ALA A 1 164 ? -16.704 9.157 11.555 1.00 96.69 164 ALA A CA 1
ATOM 1182 C C . ALA A 1 164 ? -15.761 9.972 10.643 1.00 96.69 164 ALA A C 1
ATOM 1184 O O . ALA A 1 164 ? -14.583 9.652 10.477 1.00 96.69 164 ALA A O 1
ATOM 1185 N N . GLN A 1 165 ? -16.284 11.014 9.988 1.00 96.75 165 GLN A N 1
ATOM 1186 C CA . GLN A 1 165 ? -15.551 11.736 8.932 1.00 96.75 165 GLN A CA 1
ATOM 1187 C C . GLN A 1 165 ? -14.263 12.408 9.424 1.00 96.75 165 GLN A C 1
ATOM 1189 O O . GLN A 1 165 ? -13.277 12.464 8.688 1.00 96.75 165 GLN A O 1
ATOM 1194 N N . ASP A 1 166 ? -14.258 12.899 10.657 1.00 96.94 166 ASP A N 1
ATOM 1195 C CA . ASP A 1 166 ? -13.093 13.453 11.344 1.00 96.94 166 ASP A CA 1
ATOM 1196 C C . ASP A 1 166 ? -11.985 12.402 11.516 1.00 96.94 166 ASP A C 1
ATOM 1198 O O . ASP A 1 166 ? -10.835 12.662 11.159 1.00 96.94 166 ASP A O 1
ATOM 1202 N N . GLN A 1 167 ? -12.342 11.186 11.935 1.00 96.06 167 GLN A N 1
ATOM 1203 C CA . GLN A 1 167 ? -11.413 10.060 12.072 1.00 96.06 167 GLN A CA 1
ATOM 1204 C C . GLN A 1 167 ? -10.845 9.630 10.715 1.00 96.06 167 GLN A C 1
ATOM 1206 O O . GLN A 1 167 ? -9.636 9.438 10.574 1.00 96.06 167 GLN A O 1
ATOM 1211 N N . ILE A 1 168 ? -11.696 9.545 9.684 1.00 96.88 168 ILE A N 1
ATOM 1212 C CA . ILE A 1 168 ? -11.260 9.228 8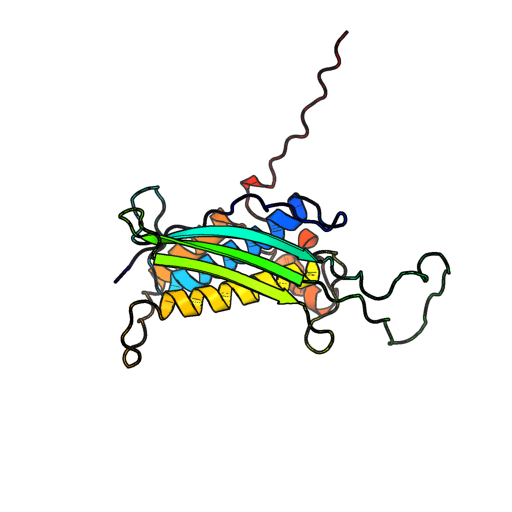.315 1.00 96.88 168 ILE A CA 1
ATOM 1213 C C . ILE A 1 168 ? -10.276 10.289 7.809 1.00 96.88 168 ILE A C 1
ATOM 1215 O O . ILE A 1 168 ? -9.258 9.957 7.194 1.00 96.88 168 ILE A O 1
ATOM 1219 N N . LYS A 1 169 ? -10.572 11.574 8.042 1.00 96.62 169 LYS A N 1
ATOM 1220 C CA . LYS A 1 169 ? -9.712 12.688 7.630 1.00 96.62 169 LYS A CA 1
ATOM 1221 C C . LYS A 1 169 ? -8.361 12.635 8.345 1.00 96.62 169 LYS A C 1
ATOM 1223 O O . LYS A 1 169 ? -7.339 12.734 7.669 1.00 96.62 169 LYS A O 1
ATOM 1228 N N . ALA A 1 170 ? -8.360 12.421 9.660 1.00 95.12 170 ALA A N 1
ATOM 1229 C CA . ALA A 1 170 ? -7.144 12.294 10.460 1.00 95.12 170 ALA A CA 1
ATOM 1230 C C . ALA A 1 170 ? -6.273 11.120 9.986 1.00 95.12 170 ALA A C 1
ATOM 1232 O O . ALA A 1 170 ? -5.098 11.304 9.676 1.00 95.12 170 ALA A O 1
ATOM 1233 N N . GLY A 1 171 ? -6.865 9.934 9.808 1.00 95.62 171 GLY A N 1
ATOM 1234 C CA . GLY A 1 171 ? -6.137 8.766 9.313 1.00 95.62 171 GLY A CA 1
ATOM 1235 C C . GLY A 1 171 ? -5.557 8.975 7.911 1.00 95.62 171 GLY A C 1
ATOM 1236 O O . GLY A 1 171 ? -4.425 8.591 7.643 1.00 95.62 171 GLY A O 1
ATOM 1237 N N . ARG A 1 172 ? -6.291 9.633 7.002 1.00 95.25 172 ARG A N 1
ATOM 1238 C CA . ARG A 1 172 ? -5.771 9.960 5.660 1.00 95.25 172 ARG A CA 1
ATOM 1239 C C . ARG A 1 172 ? -4.608 10.947 5.689 1.00 95.25 172 ARG A C 1
ATOM 1241 O O . ARG A 1 172 ? -3.719 10.794 4.856 1.00 95.25 172 ARG A O 1
ATOM 1248 N N . ALA A 1 173 ? -4.630 11.926 6.592 1.00 93.56 173 ALA A N 1
ATOM 1249 C CA . ALA A 1 173 ? -3.528 12.868 6.763 1.00 93.56 173 ALA A CA 1
ATOM 1250 C C . ALA A 1 173 ? -2.255 12.134 7.212 1.00 93.56 173 ALA A C 1
ATOM 1252 O O . ALA A 1 173 ? -1.231 12.261 6.549 1.00 93.56 173 ALA A O 1
ATOM 1253 N N . LEU A 1 174 ? -2.362 11.252 8.215 1.00 93.19 174 LEU A N 1
ATOM 1254 C CA . LEU A 1 174 ? -1.250 10.402 8.669 1.00 93.19 174 LEU A CA 1
ATOM 1255 C C . LEU A 1 174 ? -0.677 9.536 7.535 1.00 93.19 174 LEU A C 1
ATOM 1257 O O . LEU A 1 174 ? 0.536 9.453 7.358 1.00 93.19 174 LEU A O 1
ATOM 1261 N N . CYS A 1 175 ? -1.537 8.913 6.720 1.00 93.50 175 CYS A N 1
ATOM 1262 C CA . CYS A 1 175 ? -1.077 8.119 5.576 1.00 93.50 175 CYS A CA 1
ATOM 1263 C C . CYS A 1 175 ? -0.319 8.963 4.533 1.00 93.50 175 CYS A C 1
ATOM 1265 O O . CYS A 1 175 ? 0.617 8.470 3.910 1.00 93.50 175 CYS A O 1
ATOM 1267 N N . GLN A 1 176 ? -0.750 10.205 4.292 1.00 90.88 176 GLN A N 1
ATOM 1268 C CA . GLN A 1 176 ? -0.099 11.105 3.333 1.00 90.88 176 GLN A CA 1
ATOM 1269 C C . GLN A 1 176 ? 1.236 11.624 3.860 1.00 90.88 176 GLN A C 1
ATOM 1271 O O . GLN A 1 176 ? 2.201 11.675 3.112 1.00 90.88 176 GLN A O 1
ATOM 1276 N N . GLU A 1 177 ? 1.306 11.959 5.143 1.00 90.75 177 GLU A N 1
ATOM 1277 C CA . GLU A 1 177 ? 2.550 12.359 5.796 1.00 90.75 177 GLU A CA 1
ATOM 1278 C C . GLU A 1 177 ? 3.588 11.228 5.753 1.00 90.75 177 GLU A C 1
ATOM 1280 O O . GLU A 1 177 ? 4.750 11.450 5.422 1.00 90.75 177 GLU A O 1
ATOM 1285 N N . ARG A 1 178 ? 3.157 9.983 6.000 1.00 90.62 178 ARG A N 1
ATOM 1286 C CA . ARG A 1 178 ? 4.060 8.826 6.054 1.00 90.62 178 ARG A CA 1
ATOM 1287 C C . ARG A 1 178 ? 4.600 8.391 4.690 1.00 90.62 178 ARG A C 1
ATOM 1289 O O . ARG A 1 178 ? 5.760 7.993 4.611 1.00 90.62 178 ARG A O 1
ATOM 1296 N N . PHE A 1 179 ? 3.765 8.408 3.650 1.00 91.44 179 PHE A N 1
ATOM 1297 C CA . PHE A 1 179 ? 4.072 7.816 2.336 1.00 91.44 179 PHE A CA 1
ATOM 1298 C C . PHE A 1 179 ? 4.066 8.835 1.184 1.00 91.44 179 PHE A C 1
ATOM 1300 O O . PHE A 1 179 ? 3.986 8.454 0.012 1.00 91.44 179 PHE A O 1
ATOM 1307 N N . GLY A 1 180 ? 4.069 10.126 1.514 1.00 86.69 180 GLY A N 1
ATOM 1308 C CA . GLY A 1 180 ? 3.961 11.226 0.561 1.00 86.69 180 GLY A CA 1
ATOM 1309 C C . GLY A 1 180 ? 2.601 11.317 -0.127 1.00 86.69 180 GLY A C 1
ATOM 1310 O O . GLY A 1 180 ? 1.644 10.597 0.178 1.00 86.69 180 GLY A O 1
ATOM 1311 N N . ALA A 1 181 ? 2.505 12.204 -1.111 1.00 77.62 181 ALA A N 1
ATOM 1312 C CA . ALA A 1 181 ? 1.330 12.340 -1.956 1.00 77.62 181 ALA A CA 1
ATOM 1313 C C . ALA A 1 181 ? 1.747 12.515 -3.413 1.00 77.62 181 ALA A C 1
ATOM 1315 O O . ALA A 1 181 ? 2.671 13.263 -3.711 1.00 77.62 181 ALA A O 1
ATOM 1316 N N . ALA A 1 182 ? 0.996 11.896 -4.328 1.00 70.06 182 ALA A N 1
ATOM 1317 C CA . ALA A 1 182 ? 1.138 12.229 -5.734 1.00 70.06 182 ALA A CA 1
ATOM 1318 C C . ALA A 1 182 ? 0.747 13.705 -5.952 1.00 70.06 182 ALA A C 1
ATOM 1320 O O . ALA A 1 182 ? -0.351 14.132 -5.550 1.00 70.06 182 ALA A O 1
ATOM 1321 N N . SER A 1 183 ? 1.643 14.474 -6.567 1.00 62.59 183 SER A N 1
ATOM 1322 C CA . SER A 1 183 ? 1.536 15.910 -6.766 1.00 62.59 183 SER A CA 1
ATOM 1323 C C . SER A 1 183 ? 0.211 16.264 -7.449 1.00 62.59 183 SER A C 1
ATOM 1325 O O . SER A 1 183 ? -0.248 15.661 -8.425 1.00 62.59 183 SER A O 1
ATOM 1327 N N . VAL A 1 184 ? -0.488 17.244 -6.874 1.00 54.00 184 VAL A N 1
ATOM 1328 C CA . VAL A 1 184 ? -1.740 17.780 -7.433 1.00 54.00 184 VAL A CA 1
ATOM 1329 C C . VAL A 1 184 ? -1.467 18.562 -8.719 1.00 54.00 184 VAL A C 1
ATOM 1331 O O . VAL A 1 184 ? -2.302 18.545 -9.619 1.00 54.00 184 VAL A O 1
ATOM 1334 N N . ALA A 1 185 ? -0.292 19.195 -8.819 1.00 51.06 185 ALA A N 1
ATOM 1335 C CA . ALA A 1 185 ? 0.117 20.006 -9.963 1.00 51.06 185 ALA A CA 1
ATOM 1336 C C . ALA A 1 185 ? 0.198 19.187 -11.265 1.00 51.06 185 ALA A C 1
ATOM 1338 O O . ALA A 1 185 ? -0.249 19.656 -12.309 1.00 51.06 185 ALA A O 1
ATOM 1339 N N . GLY A 1 186 ? 0.650 17.928 -11.197 1.00 48.75 186 GLY A N 1
ATOM 1340 C CA . GLY A 1 186 ? 0.684 17.030 -12.355 1.00 48.75 186 GLY A CA 1
ATOM 1341 C C . GLY A 1 186 ? -0.699 16.570 -12.835 1.00 48.75 186 GLY A C 1
ATOM 1342 O O . GLY A 1 186 ? -0.881 16.308 -14.021 1.00 48.75 186 GLY A O 1
ATOM 1343 N N . ARG A 1 187 ? -1.720 16.526 -11.960 1.00 50.56 187 ARG A N 1
ATOM 1344 C CA . ARG A 1 187 ? -3.071 16.040 -12.321 1.00 50.56 187 ARG A CA 1
ATOM 1345 C C . ARG A 1 187 ? -3.810 16.945 -13.307 1.00 50.56 187 ARG A C 1
ATOM 1347 O O . ARG A 1 187 ? -4.603 16.437 -14.093 1.00 50.56 187 ARG A O 1
ATOM 1354 N N . GLY A 1 188 ? -3.536 18.252 -13.296 1.00 53.84 188 GLY A N 1
ATOM 1355 C CA . GLY A 1 188 ? -4.110 19.199 -14.261 1.00 53.84 188 GLY A CA 1
ATOM 1356 C C . GLY A 1 188 ? -3.573 19.020 -15.686 1.00 53.84 188 GLY A C 1
ATOM 1357 O O . GLY A 1 188 ? -4.276 19.336 -16.640 1.00 53.84 188 GLY A O 1
ATOM 1358 N N . ALA A 1 189 ? -2.364 18.465 -15.826 1.00 50.41 189 ALA A N 1
ATOM 1359 C CA . ALA A 1 189 ? -1.721 18.166 -17.105 1.00 50.41 189 ALA A CA 1
ATOM 1360 C C . ALA A 1 189 ? -1.769 16.672 -17.475 1.00 50.41 189 ALA A C 1
ATOM 1362 O O . ALA A 1 189 ? -1.493 16.333 -18.619 1.00 50.41 189 ALA A O 1
ATOM 1363 N N . ALA A 1 190 ? -2.157 15.782 -16.554 1.00 51.25 190 ALA A N 1
ATOM 1364 C CA . ALA A 1 190 ? -2.172 14.329 -16.757 1.00 51.25 190 ALA A CA 1
ATOM 1365 C C . ALA A 1 190 ? -3.135 13.849 -17.861 1.00 51.25 190 ALA A C 1
ATOM 1367 O O . ALA A 1 190 ? -2.963 12.756 -18.390 1.00 51.25 190 ALA A O 1
ATOM 1368 N N . TRP A 1 191 ? -4.144 14.652 -18.223 1.00 52.59 191 TRP A N 1
ATOM 1369 C CA . TRP A 1 191 ? -4.994 14.384 -19.392 1.00 52.59 191 TRP A CA 1
ATOM 1370 C C . TRP A 1 191 ? -4.305 14.730 -20.724 1.00 52.59 191 TRP A C 1
ATOM 1372 O O . TRP A 1 191 ? -4.714 14.241 -21.772 1.00 52.59 191 TRP A O 1
ATOM 1382 N N . LEU A 1 192 ? -3.278 15.582 -20.674 1.00 51.34 192 LEU A N 1
ATOM 1383 C CA . LEU A 1 192 ? -2.575 16.177 -21.812 1.00 51.34 192 LEU A CA 1
ATOM 1384 C C . LEU A 1 192 ? -1.212 15.502 -22.042 1.00 51.34 192 LEU A C 1
ATOM 1386 O O . LEU A 1 192 ? -0.777 15.362 -23.181 1.00 51.34 192 LEU A O 1
ATOM 1390 N N . LEU A 1 193 ? -0.555 15.053 -20.966 1.00 55.56 193 LEU A N 1
ATOM 1391 C CA . LEU A 1 193 ? 0.748 14.395 -20.974 1.00 55.56 193 LEU A CA 1
ATOM 1392 C C . LEU A 1 193 ? 0.720 13.155 -20.058 1.00 55.56 193 LEU A C 1
ATOM 1394 O O . LEU A 1 193 ? 0.422 13.298 -18.870 1.00 55.56 193 LEU A O 1
ATOM 1398 N N . PRO A 1 194 ? 1.054 11.948 -20.553 1.00 58.84 194 PRO A N 1
ATOM 1399 C CA . PRO A 1 194 ? 1.273 10.789 -19.691 1.00 58.84 194 PRO A CA 1
ATOM 1400 C C . PRO A 1 194 ? 2.549 11.017 -18.867 1.00 58.84 194 PRO A C 1
ATOM 1402 O O . PRO A 1 194 ? 3.662 10.823 -19.355 1.00 58.84 194 PRO A O 1
ATOM 1405 N N . LEU A 1 195 ? 2.393 11.495 -17.631 1.00 67.44 195 LEU A N 1
ATOM 1406 C CA . LEU A 1 195 ? 3.517 11.770 -16.737 1.00 67.44 195 LEU A CA 1
ATOM 1407 C C . LEU A 1 195 ? 4.009 10.480 -16.073 1.00 67.44 195 LEU A C 1
ATOM 1409 O O . LEU A 1 195 ? 3.213 9.669 -15.600 1.00 67.44 195 LEU A O 1
ATOM 1413 N N . ALA A 1 196 ? 5.329 10.324 -16.019 1.00 75.94 196 ALA A N 1
ATOM 1414 C CA . ALA A 1 196 ? 5.996 9.235 -15.316 1.00 75.94 196 ALA A CA 1
ATOM 1415 C C . ALA A 1 196 ? 5.639 9.270 -13.811 1.00 75.94 196 ALA A C 1
ATOM 1417 O O . ALA A 1 196 ? 5.588 10.370 -13.251 1.00 75.94 196 ALA A O 1
ATOM 1418 N N . PRO A 1 197 ? 5.420 8.123 -13.136 1.00 80.88 197 PRO A N 1
ATOM 1419 C CA . PRO A 1 197 ? 5.218 8.066 -11.687 1.00 80.88 197 PRO A CA 1
ATOM 1420 C C . PRO A 1 197 ? 6.256 8.865 -10.893 1.00 80.88 197 PRO A C 1
ATOM 1422 O O . PRO A 1 197 ? 5.896 9.589 -9.974 1.00 80.88 197 PRO A O 1
ATOM 1425 N N . GLU A 1 198 ? 7.516 8.808 -11.309 1.00 81.19 198 GLU A N 1
ATOM 1426 C CA . GLU A 1 198 ? 8.653 9.496 -10.695 1.00 81.19 198 GLU A CA 1
ATOM 1427 C C . GLU A 1 198 ? 8.542 11.025 -10.787 1.00 81.19 198 GLU A C 1
ATOM 1429 O O . GLU A 1 198 ? 9.061 11.740 -9.940 1.00 81.19 198 GLU A O 1
ATOM 1434 N N . ALA A 1 199 ? 7.840 11.544 -11.798 1.00 77.75 199 ALA A N 1
ATOM 1435 C CA . ALA A 1 199 ? 7.612 12.978 -11.964 1.00 77.75 199 ALA A CA 1
ATOM 1436 C C . ALA A 1 199 ? 6.409 13.491 -11.155 1.00 77.75 199 ALA A C 1
ATOM 1438 O O . ALA A 1 199 ? 6.240 14.700 -10.990 1.00 77.75 199 ALA A O 1
ATOM 1439 N N . ILE A 1 200 ? 5.533 12.594 -10.697 1.00 78.38 200 ILE A N 1
ATOM 1440 C CA . ILE A 1 200 ? 4.292 12.961 -10.006 1.00 78.38 200 ILE A CA 1
ATOM 1441 C C . ILE A 1 200 ? 4.239 12.469 -8.570 1.00 78.38 200 ILE A C 1
ATOM 1443 O O . ILE A 1 200 ? 3.276 12.786 -7.888 1.00 78.38 200 ILE A O 1
ATOM 1447 N N . ASP A 1 201 ? 5.199 11.685 -8.102 1.00 83.88 201 ASP A N 1
ATOM 1448 C CA . ASP A 1 201 ? 5.183 11.086 -6.777 1.00 83.88 201 ASP A CA 1
ATOM 1449 C C . ASP A 1 201 ? 6.592 11.093 -6.198 1.00 83.88 201 ASP A C 1
ATOM 1451 O O . ASP A 1 201 ? 7.493 10.448 -6.722 1.00 83.88 201 ASP A O 1
ATOM 1455 N N . GLU A 1 202 ? 6.764 11.827 -5.105 1.00 79.38 202 GLU A N 1
ATOM 1456 C CA . GLU A 1 202 ? 8.048 11.947 -4.406 1.00 79.38 202 GLU A CA 1
ATOM 1457 C C . GLU A 1 202 ? 8.316 10.743 -3.482 1.00 79.38 202 GLU A C 1
ATOM 1459 O O . GLU A 1 202 ? 9.404 10.608 -2.929 1.00 79.38 202 GLU A O 1
ATOM 1464 N N . GLY A 1 203 ? 7.334 9.846 -3.314 1.00 81.00 203 GLY A N 1
ATOM 1465 C CA . GLY A 1 203 ? 7.425 8.728 -2.378 1.00 81.00 203 GLY A CA 1
ATOM 1466 C C . GLY A 1 203 ? 7.352 9.179 -0.915 1.00 81.00 203 GLY A C 1
ATOM 1467 O O . GLY A 1 203 ? 6.864 10.262 -0.597 1.00 81.00 203 GLY A O 1
ATOM 1468 N N . ALA A 1 204 ? 7.779 8.319 0.011 1.00 81.75 204 ALA A N 1
ATOM 1469 C CA . ALA A 1 204 ? 7.859 8.685 1.425 1.00 81.75 204 ALA A CA 1
ATOM 1470 C C . ALA A 1 204 ? 8.989 9.702 1.659 1.00 81.75 204 ALA A C 1
ATOM 1472 O O . ALA A 1 204 ? 10.063 9.551 1.088 1.00 81.75 204 ALA A O 1
ATOM 1473 N N . ALA A 1 205 ? 8.801 10.669 2.565 1.00 60.47 205 ALA A N 1
ATOM 1474 C CA . ALA A 1 205 ? 9.790 11.719 2.855 1.00 60.47 205 ALA A CA 1
ATOM 1475 C C . ALA A 1 205 ? 11.183 11.188 3.269 1.00 60.47 205 ALA A C 1
ATOM 1477 O O . ALA A 1 205 ? 12.188 11.871 3.105 1.00 60.47 205 ALA A O 1
ATOM 1478 N N . THR A 1 206 ? 11.269 9.950 3.766 1.00 50.81 206 THR A N 1
ATOM 1479 C CA . THR A 1 206 ? 12.540 9.278 4.089 1.00 50.81 206 THR A CA 1
ATOM 1480 C C . THR A 1 206 ? 13.300 8.757 2.862 1.00 50.81 206 THR A C 1
ATOM 1482 O O . THR A 1 206 ? 14.453 8.367 2.997 1.00 50.81 206 THR A O 1
ATOM 1485 N N . ALA A 1 207 ? 12.687 8.735 1.674 1.00 42.56 207 ALA A N 1
ATOM 1486 C CA . ALA A 1 207 ? 13.334 8.374 0.409 1.00 42.56 207 ALA A CA 1
ATOM 1487 C C . ALA A 1 207 ? 14.051 9.565 -0.253 1.00 42.56 207 ALA A C 1
ATOM 1489 O O . ALA A 1 207 ? 14.950 9.366 -1.061 1.00 42.56 207 ALA A O 1
ATOM 1490 N N . SER A 1 208 ? 13.709 10.800 0.127 1.00 34.56 208 SER A N 1
ATOM 1491 C CA . SER A 1 208 ? 14.324 12.030 -0.397 1.00 34.56 208 SER A CA 1
ATOM 1492 C C . SER A 1 208 ? 15.663 12.383 0.273 1.00 34.56 208 SER A C 1
ATOM 1494 O O . SER A 1 208 ? 16.192 13.468 0.050 1.00 34.56 208 SER A O 1
ATOM 1496 N N . GLY A 1 209 ? 16.201 11.490 1.113 1.00 30.50 209 GLY A N 1
ATOM 1497 C CA . GLY A 1 209 ? 17.373 11.723 1.960 1.00 30.50 209 GLY A CA 1
ATOM 1498 C C . GLY A 1 209 ? 18.479 10.676 1.825 1.00 30.50 209 GLY A C 1
ATOM 1499 O O . GLY A 1 209 ? 19.170 10.416 2.807 1.00 30.50 209 GLY A O 1
ATOM 1500 N N . VAL A 1 210 ? 18.667 10.065 0.649 1.00 31.00 210 VAL A N 1
ATOM 1501 C CA . VAL A 1 210 ? 19.930 9.369 0.352 1.00 31.00 210 VAL A CA 1
ATOM 1502 C C . VAL A 1 210 ? 20.961 10.432 -0.020 1.00 31.00 210 VAL A C 1
ATOM 1504 O O . VAL A 1 210 ? 21.108 10.829 -1.171 1.00 31.00 210 VAL A O 1
ATOM 1507 N N . SER A 1 211 ? 21.641 10.929 1.010 1.00 26.41 211 SER A N 1
ATOM 1508 C CA . SER A 1 211 ? 22.961 11.536 0.890 1.00 26.41 211 SER A CA 1
ATOM 1509 C C . SER A 1 211 ? 23.865 10.521 0.192 1.00 26.41 211 SER A C 1
ATOM 1511 O O . SER A 1 211 ? 24.211 9.504 0.793 1.00 26.41 211 SER A O 1
ATOM 1513 N N . ILE A 1 212 ? 24.219 10.774 -1.071 1.00 33.78 212 ILE A N 1
ATOM 1514 C CA . ILE A 1 212 ? 25.366 10.122 -1.707 1.00 33.78 212 ILE A CA 1
ATOM 1515 C C . ILE A 1 212 ? 26.543 10.439 -0.788 1.00 33.78 212 ILE A C 1
ATOM 1517 O O . ILE A 1 212 ? 26.831 11.608 -0.542 1.00 33.78 212 ILE A O 1
ATOM 1521 N N . GLY A 1 213 ? 27.103 9.407 -0.159 1.00 29.25 213 GLY A N 1
ATOM 1522 C CA . GLY A 1 213 ? 28.295 9.562 0.655 1.00 29.25 213 GLY A CA 1
ATOM 1523 C C . GLY A 1 213 ? 29.396 10.144 -0.217 1.00 29.25 213 GLY A C 1
ATOM 1524 O O . GLY A 1 213 ? 29.682 9.591 -1.275 1.00 29.25 213 GLY A O 1
ATOM 1525 N N . ASP A 1 214 ? 29.962 11.263 0.228 1.00 30.09 214 ASP A N 1
ATOM 1526 C CA . ASP A 1 214 ? 31.291 11.695 -0.178 1.00 30.09 214 ASP A CA 1
ATOM 1527 C C . ASP A 1 214 ? 32.229 10.489 -0.058 1.00 30.09 214 ASP A C 1
ATOM 1529 O O . ASP A 1 214 ? 32.363 9.882 1.012 1.00 30.09 214 ASP A O 1
ATOM 1533 N N . GLU A 1 215 ? 32.822 10.120 -1.188 1.00 35.88 215 GLU A N 1
ATOM 1534 C CA . GLU A 1 215 ? 33.991 9.263 -1.254 1.00 35.88 215 GLU A CA 1
ATOM 1535 C C . GLU A 1 215 ? 35.071 9.899 -0.373 1.00 35.88 215 GLU A C 1
ATOM 1537 O O . GLU A 1 215 ? 35.624 10.949 -0.688 1.00 35.88 215 GLU A O 1
ATOM 1542 N N . ALA A 1 216 ? 35.348 9.278 0.773 1.00 34.66 216 ALA A N 1
ATOM 1543 C CA . ALA A 1 216 ? 36.599 9.513 1.467 1.00 34.66 216 ALA A CA 1
ATOM 1544 C C . ALA A 1 216 ? 37.696 8.866 0.614 1.00 34.66 216 ALA A C 1
ATOM 1546 O O . ALA A 1 216 ? 37.910 7.656 0.680 1.00 34.66 216 ALA A O 1
ATOM 1547 N N . GLU A 1 217 ? 38.321 9.676 -0.237 1.00 39.94 217 GLU A N 1
ATOM 1548 C CA . GLU A 1 217 ? 39.601 9.358 -0.854 1.00 39.94 217 GLU A CA 1
ATOM 1549 C C . GLU A 1 217 ? 40.641 9.188 0.265 1.00 39.94 217 GLU A C 1
ATOM 1551 O O . GLU A 1 217 ? 40.923 10.110 1.035 1.00 39.94 217 GLU A O 1
ATOM 1556 N N . ASP A 1 218 ? 41.158 7.966 0.373 1.00 39.81 218 ASP A N 1
ATOM 1557 C CA . ASP A 1 218 ? 42.463 7.683 0.955 1.00 39.81 218 ASP A CA 1
ATOM 1558 C C . ASP A 1 218 ? 43.529 8.409 0.118 1.00 39.81 218 ASP A C 1
ATOM 1560 O O . ASP A 1 218 ? 43.666 8.098 -1.064 1.00 39.81 218 ASP A O 1
ATOM 1564 N N . GLU A 1 219 ? 44.280 9.332 0.730 1.00 36.69 219 GLU A N 1
ATOM 1565 C CA . GLU A 1 219 ? 45.745 9.499 0.591 1.00 36.69 219 GLU A CA 1
ATOM 1566 C C . GLU A 1 219 ? 46.312 10.490 1.626 1.00 36.69 219 GLU A C 1
ATOM 1568 O O . GLU A 1 219 ? 45.818 11.637 1.734 1.00 36.69 219 GLU A O 1
#

pLDDT: mean 74.95, std 21.41, range [26.41, 97.69]

Radius of gyration: 19.69 Å; chains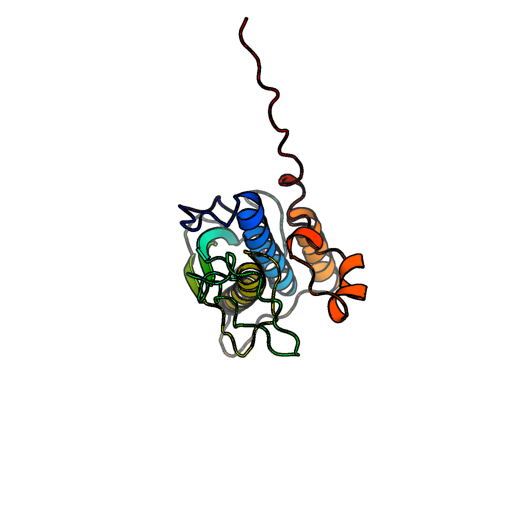: 1; bounding box: 70×34×59 Å

Sequence (219 aa):
AARSVAPPVVLPGADLADPAISVEQSALVAYRAARDLCRRLSSYFLIVTGEHAADLSIELQPIGMRATGRGAAGFSALAGIVVPGPFRLPAGLGGLAMAARITAADGQPVLVETWSRGANAVTDNPQISSIGDAYQLAGTYARELARVLVAAGFDPDSPRPRLAQDQIKAGRALCQERFGAASVAGRGAAWLLPLAPEAIDEGAATASGVSIGDEAEDE